Protein AF-A0A7X8WXY6-F1 (afdb_monomer_lite)

Structure (mmCIF, N/CA/C/O backbone):
data_AF-A0A7X8WXY6-F1
#
_entry.id   AF-A0A7X8WXY6-F1
#
loop_
_atom_site.group_PDB
_atom_site.id
_atom_site.type_symbol
_atom_site.label_atom_id
_atom_site.label_alt_id
_atom_site.label_comp_id
_atom_site.label_asym_id
_atom_site.label_entity_id
_atom_site.label_seq_id
_atom_site.pdbx_PDB_ins_code
_atom_site.Cartn_x
_atom_site.Cartn_y
_atom_site.Cartn_z
_atom_site.occupancy
_atom_site.B_iso_or_equiv
_atom_site.auth_seq_id
_atom_site.auth_comp_id
_atom_site.auth_asym_id
_atom_site.auth_atom_id
_atom_site.pdbx_PDB_model_num
ATOM 1 N N . MET A 1 1 ? -81.878 -30.981 71.033 1.00 39.44 1 MET A N 1
ATOM 2 C CA . MET A 1 1 ? -82.079 -30.764 69.580 1.00 39.44 1 MET A CA 1
ATOM 3 C C . MET A 1 1 ? -82.258 -29.268 69.366 1.00 39.44 1 MET A C 1
ATOM 5 O O . MET A 1 1 ? -83.131 -28.709 70.001 1.00 39.44 1 MET A O 1
ATOM 9 N N . SER A 1 2 ? -81.265 -28.594 68.768 1.00 40.38 2 SER A N 1
ATOM 10 C CA . SER A 1 2 ? -81.354 -27.999 67.411 1.00 40.38 2 SER A CA 1
ATOM 11 C C . SER A 1 2 ? -82.336 -26.813 67.371 1.00 40.38 2 SER A C 1
ATOM 13 O O . SER A 1 2 ? -83.498 -27.000 67.676 1.00 40.38 2 SER A O 1
ATOM 15 N N . LYS A 1 3 ? -81.999 -25.581 66.991 1.00 45.06 3 LYS A N 1
ATOM 16 C CA . LYS A 1 3 ? -80.871 -25.051 66.225 1.00 45.06 3 LYS A CA 1
ATOM 17 C C . LYS A 1 3 ? -80.848 -23.530 66.436 1.00 45.06 3 LYS A C 1
ATOM 19 O O . LYS A 1 3 ? -81.888 -22.907 66.619 1.00 45.06 3 LYS A O 1
ATOM 24 N N . ASN A 1 4 ? -79.645 -22.979 66.368 1.00 46.00 4 ASN A N 1
ATOM 25 C CA . ASN A 1 4 ? -79.318 -21.559 66.276 1.00 46.00 4 ASN A CA 1
ATOM 26 C C . ASN A 1 4 ? -80.179 -20.806 65.250 1.00 46.00 4 ASN A C 1
ATOM 28 O O . ASN A 1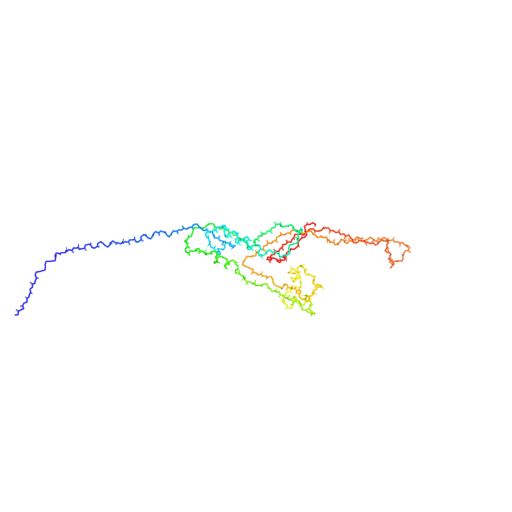 4 ? -80.445 -21.359 64.190 1.00 46.00 4 ASN A O 1
ATOM 32 N N . ASN A 1 5 ? -80.420 -19.513 65.483 1.00 45.62 5 ASN A N 1
ATOM 33 C CA . ASN A 1 5 ? -80.288 -18.516 64.420 1.00 45.62 5 ASN A CA 1
ATOM 34 C C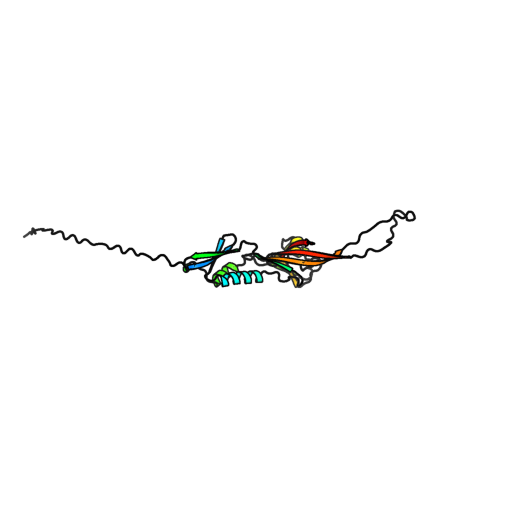 . ASN A 1 5 ? -79.717 -17.218 64.997 1.00 45.62 5 ASN A C 1
ATOM 36 O O . ASN A 1 5 ? -80.335 -16.531 65.805 1.00 45.62 5 ASN A O 1
ATOM 40 N N . LYS A 1 6 ? -78.464 -16.966 64.616 1.00 42.38 6 LYS A N 1
ATOM 41 C CA . LYS A 1 6 ? -77.645 -15.839 65.044 1.00 42.38 6 LYS A CA 1
ATOM 42 C C . LYS A 1 6 ? -78.043 -14.584 64.272 1.00 42.38 6 LYS A C 1
ATOM 44 O O . LYS A 1 6 ? -78.258 -14.630 63.065 1.00 42.38 6 LYS A O 1
ATOM 49 N N . LEU A 1 7 ? -78.075 -13.479 65.006 1.00 43.62 7 LEU A N 1
ATOM 50 C CA . LEU A 1 7 ? -78.159 -12.108 64.528 1.00 43.62 7 LEU A CA 1
ATOM 51 C C . LEU A 1 7 ? -76.918 -11.797 63.670 1.00 43.62 7 LEU A C 1
ATOM 53 O O . LEU A 1 7 ? -75.792 -11.946 64.146 1.00 43.62 7 LEU A O 1
ATOM 57 N N . ILE A 1 8 ? -77.112 -11.390 62.417 1.00 43.03 8 ILE A N 1
ATOM 58 C CA . ILE A 1 8 ? -76.037 -10.942 61.525 1.00 43.03 8 ILE A CA 1
ATOM 59 C C . ILE A 1 8 ? -76.151 -9.419 61.416 1.00 43.03 8 ILE A C 1
ATOM 61 O O . ILE A 1 8 ? -76.984 -8.902 60.679 1.00 43.03 8 ILE A O 1
ATOM 65 N N . ILE A 1 9 ? -75.327 -8.700 62.181 1.00 44.19 9 ILE A N 1
ATOM 66 C CA . ILE A 1 9 ? -75.050 -7.275 61.971 1.00 44.19 9 ILE A CA 1
ATOM 67 C C . ILE A 1 9 ? -73.736 -7.227 61.191 1.00 44.19 9 ILE A C 1
ATOM 69 O O . ILE A 1 9 ? -72.667 -7.443 61.757 1.00 44.19 9 ILE A O 1
ATOM 73 N N . ILE A 1 10 ? -73.809 -7.004 59.878 1.00 41.81 10 ILE A N 1
ATOM 74 C CA . ILE A 1 10 ? -72.622 -6.763 59.049 1.00 41.81 10 ILE A CA 1
ATOM 75 C C . ILE A 1 10 ? -72.308 -5.271 59.158 1.00 41.81 10 ILE A C 1
ATOM 77 O O . ILE A 1 10 ? -72.825 -4.451 58.405 1.00 41.81 10 ILE A O 1
ATOM 81 N N . ALA A 1 11 ? -71.480 -4.916 60.138 1.00 40.78 11 ALA A N 1
ATOM 82 C CA . ALA A 1 11 ? -70.759 -3.653 60.127 1.00 40.78 11 ALA A CA 1
ATOM 83 C C . ALA A 1 11 ? -69.626 -3.788 59.098 1.00 40.78 11 ALA A C 1
ATOM 85 O O . ALA A 1 11 ? -68.608 -4.431 59.352 1.00 40.78 11 ALA A O 1
ATOM 86 N N . GLY A 1 12 ? -69.846 -3.250 57.899 1.00 38.09 12 GLY A N 1
ATOM 87 C CA . GLY A 1 12 ? -68.844 -3.206 56.841 1.00 38.09 12 GLY A CA 1
ATOM 88 C C . GLY A 1 12 ? -67.702 -2.267 57.217 1.00 38.09 12 GLY A C 1
ATOM 89 O O . GLY A 1 12 ? -67.805 -1.058 57.039 1.00 38.09 12 GLY A O 1
ATOM 90 N N . VAL A 1 13 ? -66.604 -2.823 57.722 1.00 43.75 13 VAL A N 1
ATOM 91 C CA . VAL A 1 13 ? -65.309 -2.139 57.772 1.00 43.75 13 VAL A CA 1
ATOM 92 C C . VAL A 1 13 ? -64.701 -2.257 56.378 1.00 43.75 13 VAL A C 1
ATOM 94 O O . VAL A 1 13 ? -64.146 -3.293 56.015 1.00 43.75 13 VAL A O 1
ATOM 97 N N . ILE A 1 14 ? -64.852 -1.211 55.566 1.00 43.44 14 ILE A N 1
ATOM 98 C CA . ILE A 1 14 ? -64.132 -1.082 54.296 1.00 43.44 14 ILE A CA 1
ATOM 99 C C . ILE A 1 14 ? -62.689 -0.724 54.654 1.00 43.44 14 ILE A C 1
ATOM 101 O O . ILE A 1 14 ? -62.351 0.438 54.873 1.00 43.44 14 ILE A O 1
ATOM 105 N N . LEU A 1 15 ? -61.841 -1.744 54.772 1.00 41.50 15 LEU A N 1
ATOM 106 C CA . LEU A 1 15 ? -60.397 -1.573 54.850 1.00 41.50 15 LEU A CA 1
ATOM 107 C C . LEU A 1 15 ? -59.909 -1.181 53.449 1.00 41.50 15 LEU A C 1
ATOM 109 O O . LEU A 1 15 ? -59.697 -2.034 52.591 1.00 41.50 15 LEU A O 1
ATOM 113 N N . LEU A 1 16 ? -59.802 0.124 53.200 1.00 39.62 16 LEU A N 1
ATOM 114 C CA . LEU A 1 16 ? -59.218 0.668 51.979 1.00 39.62 16 LEU A CA 1
ATOM 115 C C . LEU A 1 16 ? -57.707 0.388 52.008 1.00 39.62 16 LEU A C 1
ATOM 117 O O . LEU A 1 16 ? -56.927 1.159 52.564 1.00 39.62 16 LEU A O 1
ATOM 121 N N . THR A 1 17 ? -57.284 -0.745 51.452 1.00 52.12 17 THR A N 1
ATOM 122 C CA . THR A 1 17 ? -55.870 -1.026 51.204 1.00 52.12 17 THR A CA 1
ATOM 123 C C . THR A 1 17 ? -55.400 -0.119 50.074 1.00 52.12 17 THR A C 1
ATOM 125 O O . THR A 1 17 ? -55.558 -0.419 48.892 1.00 52.12 17 THR A O 1
ATOM 128 N N . VAL A 1 18 ? -54.834 1.032 50.433 1.00 49.00 18 VAL A N 1
ATOM 129 C CA . VAL A 1 18 ? -54.075 1.858 49.493 1.00 49.00 18 VAL A CA 1
ATOM 130 C C . VAL A 1 18 ? -52.845 1.047 49.096 1.00 49.00 18 VAL A C 1
ATOM 132 O O . VAL A 1 18 ? -51.853 0.987 49.820 1.00 49.00 18 VAL A O 1
ATOM 135 N N . LEU A 1 19 ? -52.941 0.360 47.960 1.00 49.25 19 LEU A N 1
ATOM 136 C CA . LEU A 1 19 ? -51.807 -0.251 47.291 1.00 49.25 19 LEU A CA 1
ATOM 137 C C . LEU A 1 19 ? -50.932 0.905 46.793 1.00 49.25 19 LEU A C 1
ATOM 139 O O . LEU A 1 19 ? -51.176 1.471 45.729 1.00 49.25 19 LEU A O 1
ATOM 143 N N . VAL A 1 20 ? -49.958 1.322 47.601 1.00 52.44 20 VAL A N 1
ATOM 144 C CA . VAL A 1 20 ? -48.928 2.256 47.149 1.00 52.44 20 VAL A CA 1
ATOM 145 C C . VAL A 1 20 ? -48.121 1.507 46.098 1.00 52.44 20 VAL A C 1
ATOM 147 O O . VAL A 1 20 ? -47.251 0.700 46.418 1.00 52.44 20 VAL A O 1
ATOM 150 N N . ALA A 1 21 ? -48.457 1.726 44.829 1.00 51.06 21 ALA A N 1
ATOM 151 C CA . ALA A 1 21 ? -47.602 1.349 43.722 1.00 51.06 21 ALA A CA 1
ATOM 152 C C . ALA A 1 21 ? -46.309 2.154 43.878 1.00 51.06 21 ALA A C 1
ATOM 154 O O . ALA A 1 21 ? -46.249 3.328 43.512 1.00 51.06 21 ALA A O 1
ATOM 155 N N . PHE A 1 22 ? -45.294 1.543 44.487 1.00 51.38 22 PHE A N 1
ATOM 156 C CA . PHE A 1 22 ? -43.943 2.077 44.488 1.00 51.38 22 PHE A CA 1
ATOM 157 C C . PHE A 1 22 ? -43.460 1.988 43.040 1.00 51.38 22 PHE A C 1
ATOM 159 O O . PHE A 1 22 ? -42.969 0.955 42.589 1.00 51.38 22 PHE A O 1
ATOM 166 N N . GLN A 1 23 ? -43.719 3.043 42.270 1.00 52.62 23 GLN A N 1
ATOM 167 C CA . GLN A 1 23 ? -43.093 3.237 40.974 1.00 52.62 23 GLN A CA 1
ATOM 168 C C . GLN A 1 23 ? -41.597 3.306 41.271 1.00 52.62 23 GLN A C 1
ATOM 170 O O . GLN A 1 23 ? -41.119 4.295 41.826 1.00 52.62 23 GLN A O 1
ATOM 175 N N . VAL A 1 24 ? -40.868 2.225 40.994 1.00 53.81 24 VAL A N 1
ATOM 176 C CA . VAL A 1 24 ? -39.409 2.266 40.966 1.00 53.81 24 VAL A CA 1
ATOM 177 C C . VAL A 1 24 ? -39.070 3.211 39.824 1.00 53.81 24 VAL A C 1
ATOM 179 O O . VAL A 1 24 ? -39.056 2.817 38.660 1.00 53.81 24 VAL A O 1
ATOM 182 N N . ILE A 1 25 ? -38.876 4.487 40.147 1.00 49.00 25 ILE A N 1
ATOM 183 C CA . ILE A 1 25 ? -38.268 5.447 39.237 1.00 49.00 25 ILE A CA 1
ATOM 184 C C . ILE A 1 25 ? -36.817 4.982 39.123 1.00 49.00 25 ILE A C 1
ATOM 186 O O . ILE A 1 25 ? -35.960 5.366 39.915 1.00 49.00 25 ILE A O 1
ATOM 190 N N . SER A 1 26 ? -36.562 4.057 38.196 1.00 61.78 26 SER A N 1
ATOM 191 C CA . SER A 1 26 ? -35.209 3.756 37.752 1.00 61.78 26 SER A CA 1
ATOM 192 C C . SER A 1 26 ? -34.647 5.074 37.242 1.00 61.78 26 SER A C 1
ATOM 194 O O . SER A 1 26 ? -35.168 5.613 36.265 1.00 61.78 26 SER A O 1
ATOM 196 N N . ALA A 1 27 ? -33.626 5.617 37.909 1.00 63.97 27 ALA A N 1
ATOM 197 C CA . ALA A 1 27 ? -32.861 6.717 37.338 1.00 63.97 27 ALA A CA 1
ATOM 198 C C . ALA A 1 27 ? -32.453 6.322 35.905 1.00 63.97 27 ALA A C 1
ATOM 200 O O . ALA A 1 27 ? -32.161 5.138 35.677 1.00 63.97 27 ALA A O 1
ATOM 201 N N . PRO A 1 28 ? -32.477 7.254 34.933 1.00 65.88 28 PRO A N 1
ATOM 202 C CA . PRO A 1 28 ? -31.941 6.953 33.618 1.00 65.88 28 PRO A CA 1
ATOM 203 C C . PRO A 1 28 ? -30.501 6.453 33.801 1.00 65.88 28 PRO A C 1
ATOM 205 O O . PRO A 1 28 ? -29.779 6.994 34.650 1.00 65.88 28 PRO A O 1
ATOM 208 N N . PRO A 1 29 ? -30.103 5.385 33.090 1.00 68.31 29 PRO A N 1
ATOM 209 C CA . PRO A 1 29 ? -28.748 4.866 33.192 1.00 68.31 29 PRO A CA 1
ATOM 210 C C . PRO A 1 29 ? -27.765 6.008 32.930 1.00 68.31 29 PRO A C 1
ATOM 212 O O . PRO A 1 29 ? -27.980 6.826 32.037 1.00 68.31 29 PRO A O 1
ATOM 215 N N . LYS A 1 30 ? -26.732 6.111 33.768 1.00 83.62 30 LYS A N 1
ATOM 216 C CA . LYS A 1 30 ? -25.745 7.184 33.666 1.00 83.62 30 LYS A CA 1
ATOM 217 C C . LYS A 1 30 ? -24.952 6.986 32.377 1.00 83.62 30 LYS A C 1
ATOM 219 O O . LYS A 1 30 ? -24.151 6.060 32.297 1.00 83.62 30 LYS A O 1
ATOM 224 N N . GLU A 1 31 ? -25.187 7.848 31.401 1.00 89.56 31 GLU A N 1
ATOM 225 C CA . GLU A 1 31 ? -24.398 7.888 30.175 1.00 89.56 31 GLU A CA 1
ATOM 226 C C . GLU A 1 31 ? -23.069 8.611 30.418 1.00 89.56 31 GLU A C 1
ATOM 228 O O . GLU A 1 31 ? -22.957 9.478 31.295 1.00 89.56 31 GLU A O 1
ATOM 233 N N . ILE A 1 32 ? -22.053 8.216 29.658 1.00 91.75 32 ILE A N 1
ATOM 234 C CA . ILE A 1 32 ? -20.722 8.813 29.653 1.00 91.75 32 ILE A CA 1
ATOM 235 C C . ILE A 1 32 ? -20.329 9.174 28.223 1.00 91.75 32 ILE A C 1
ATOM 237 O O . ILE A 1 32 ? -20.733 8.507 27.268 1.00 91.75 32 ILE A O 1
ATOM 241 N N . THR A 1 33 ? -19.529 10.228 28.092 1.00 94.38 33 THR A N 1
ATOM 242 C CA . THR A 1 33 ? -18.880 10.578 26.830 1.00 94.38 33 THR A CA 1
ATOM 243 C C . THR A 1 33 ? -17.813 9.537 26.509 1.00 94.38 33 THR A C 1
ATOM 245 O O . THR A 1 33 ? -16.964 9.242 27.349 1.00 94.38 33 THR A O 1
ATOM 248 N N . ALA A 1 34 ? -17.855 8.998 25.297 1.00 96.06 34 ALA A N 1
ATOM 249 C CA . ALA A 1 34 ? -16.895 8.041 24.769 1.00 96.06 34 ALA A CA 1
ATOM 250 C C . ALA A 1 34 ? -16.618 8.335 23.286 1.00 96.06 34 ALA A C 1
ATOM 252 O O . ALA A 1 34 ? -17.304 9.139 22.657 1.00 96.06 34 ALA A O 1
ATOM 253 N N . TYR A 1 35 ? -15.627 7.661 22.712 1.00 97.50 35 TYR A N 1
ATOM 254 C CA . TYR A 1 35 ? -15.157 7.892 21.349 1.00 97.50 35 TYR A CA 1
ATOM 255 C C . TYR A 1 35 ? -15.308 6.622 20.522 1.00 97.50 35 TYR A C 1
ATOM 257 O O . TYR A 1 35 ? -14.721 5.579 20.820 1.00 97.50 35 TYR A O 1
ATOM 265 N N . GLN A 1 36 ? -16.143 6.699 19.490 1.00 97.12 36 GLN A N 1
ATOM 266 C CA . GLN A 1 36 ? -16.440 5.601 18.585 1.00 97.12 36 GLN A CA 1
ATOM 267 C C . GLN A 1 36 ? -15.569 5.690 17.336 1.00 97.12 36 GLN A C 1
ATOM 269 O O . GLN A 1 36 ? -15.611 6.685 16.614 1.00 97.12 36 GLN A O 1
ATOM 274 N N . LEU A 1 37 ? -14.835 4.615 17.044 1.00 97.19 37 LEU A N 1
ATOM 275 C CA . LEU A 1 37 ? -14.194 4.446 15.747 1.00 97.19 37 LEU A CA 1
ATOM 276 C C . LEU A 1 37 ? -15.239 3.970 14.738 1.00 97.19 37 LEU A C 1
ATOM 278 O O . LEU A 1 37 ? -15.846 2.904 14.910 1.00 97.19 37 LEU A O 1
ATOM 282 N N . THR A 1 38 ? -15.410 4.729 13.664 1.00 95.19 38 THR A N 1
ATOM 283 C CA . THR A 1 38 ? -16.222 4.340 12.515 1.00 95.19 38 THR A CA 1
ATOM 284 C C . THR A 1 38 ? -15.344 4.146 11.289 1.00 95.19 38 THR A C 1
ATOM 286 O O . THR A 1 38 ? -14.360 4.856 11.090 1.00 95.19 38 THR A O 1
ATOM 289 N N . VAL A 1 39 ? -15.693 3.147 10.485 1.00 95.44 39 VAL A N 1
ATOM 290 C CA . VAL A 1 39 ? -15.019 2.820 9.230 1.00 95.44 39 VAL A CA 1
ATOM 291 C C . VAL A 1 39 ? -16.095 2.712 8.166 1.00 95.44 39 VAL A C 1
ATOM 293 O O . VAL A 1 39 ? -17.016 1.905 8.309 1.00 95.44 39 VAL A O 1
ATOM 296 N N . ASP A 1 40 ? -16.019 3.564 7.147 1.00 93.56 40 ASP A N 1
ATOM 297 C CA . ASP A 1 40 ? -17.034 3.689 6.094 1.00 93.56 40 ASP A CA 1
ATOM 298 C C . ASP A 1 40 ? -18.455 3.865 6.679 1.00 93.56 40 ASP A C 1
ATOM 300 O O . ASP A 1 40 ? -19.433 3.263 6.232 1.00 93.56 40 ASP A O 1
ATOM 304 N N . GLY A 1 41 ? -18.557 4.653 7.758 1.00 92.25 41 GLY A N 1
ATOM 305 C CA . GLY A 1 41 ? -19.805 4.932 8.478 1.00 92.25 41 GLY A CA 1
ATOM 306 C C . GLY A 1 41 ? -20.300 3.814 9.407 1.00 92.25 41 GLY A C 1
ATOM 307 O O . GLY A 1 41 ? -21.330 3.977 10.060 1.00 92.25 41 GLY A O 1
ATOM 308 N N . LYS A 1 42 ? -19.593 2.681 9.509 1.00 94.31 42 LYS A N 1
ATOM 309 C CA . LYS A 1 42 ? -19.932 1.587 10.430 1.00 94.31 42 LYS A CA 1
ATOM 310 C C . LYS A 1 42 ? -19.095 1.669 11.707 1.00 94.31 42 LYS A C 1
ATOM 312 O O . LYS A 1 42 ? -17.871 1.610 11.645 1.00 94.31 42 LYS A O 1
ATOM 317 N N . GLY A 1 43 ? -19.751 1.716 12.867 1.00 93.75 43 GLY A N 1
ATOM 318 C CA . GLY A 1 43 ? -19.082 1.630 14.169 1.00 93.75 43 GLY A CA 1
ATOM 319 C C . GLY A 1 43 ? -18.382 0.282 14.376 1.00 93.75 43 GLY A C 1
ATOM 320 O O . GLY A 1 43 ? -19.004 -0.773 14.226 1.00 93.75 43 GLY A O 1
ATOM 321 N N . ILE A 1 44 ? -17.093 0.317 14.721 1.00 94.44 44 ILE A N 1
ATOM 322 C CA . ILE A 1 44 ? -16.265 -0.876 14.966 1.00 94.44 44 ILE A CA 1
ATOM 323 C C . ILE A 1 44 ? -16.140 -1.149 16.470 1.00 94.44 44 ILE A C 1
ATOM 325 O O . ILE A 1 44 ? -16.415 -2.258 16.948 1.00 94.44 44 ILE A O 1
ATOM 329 N N . PHE A 1 45 ? -15.744 -0.128 17.225 1.00 95.50 45 PHE A N 1
ATOM 330 C CA . PHE A 1 45 ? -15.627 -0.162 18.679 1.00 95.50 45 PHE A CA 1
ATOM 331 C C . PHE A 1 45 ? -15.775 1.242 19.264 1.00 95.50 45 PHE A C 1
ATOM 333 O O . PHE A 1 45 ? -15.656 2.236 18.547 1.00 95.50 45 PHE A O 1
ATOM 340 N N . THR A 1 46 ? -15.993 1.304 20.574 1.00 97.06 46 THR A N 1
ATOM 341 C CA . THR A 1 46 ? -16.094 2.558 21.324 1.00 97.06 46 THR A CA 1
ATOM 342 C C . THR A 1 46 ? -15.254 2.463 22.591 1.00 97.06 46 THR A C 1
ATOM 344 O O . THR A 1 46 ? -15.335 1.455 23.289 1.00 97.06 46 THR A O 1
ATOM 347 N N . VAL A 1 47 ? -14.438 3.477 22.877 1.00 97.25 47 VAL A N 1
ATOM 348 C CA . VAL A 1 47 ? -13.526 3.524 24.038 1.00 97.25 47 VAL A CA 1
ATOM 349 C C . VAL A 1 47 ? -13.629 4.865 24.758 1.00 97.25 47 VAL A C 1
ATOM 351 O O . VAL A 1 47 ? -14.108 5.843 24.195 1.00 97.25 47 VAL A O 1
ATOM 354 N N . GLU A 1 48 ? -13.176 4.914 26.006 1.00 95.06 48 GLU A N 1
ATOM 355 C CA . GLU A 1 48 ? -13.229 6.125 26.835 1.00 95.06 48 GLU A CA 1
ATOM 356 C C . GLU A 1 48 ? -12.168 7.167 26.450 1.00 95.06 48 GLU A C 1
ATOM 358 O O . GLU A 1 48 ? -12.444 8.363 26.459 1.00 95.06 48 GLU A O 1
ATOM 363 N N . ASP A 1 49 ? -10.957 6.725 26.102 1.00 95.75 49 ASP A N 1
ATOM 364 C CA . ASP A 1 49 ? -9.810 7.608 25.868 1.00 95.75 49 ASP A CA 1
ATOM 365 C C . ASP A 1 49 ? -9.570 7.835 24.368 1.00 95.75 49 ASP A C 1
ATOM 367 O O . ASP A 1 49 ? -9.122 6.937 23.647 1.00 95.75 49 ASP A O 1
ATOM 371 N N . GLN A 1 50 ? -9.851 9.056 23.903 1.00 95.81 50 GLN A N 1
ATOM 372 C CA . GLN A 1 50 ? -9.589 9.479 22.526 1.00 95.81 50 GLN A CA 1
ATOM 373 C C . GLN A 1 50 ? -8.101 9.421 22.168 1.00 95.81 50 GLN A C 1
ATOM 375 O O . GLN A 1 50 ? -7.755 9.033 21.056 1.00 95.81 50 GLN A O 1
ATOM 380 N N . THR A 1 51 ? -7.219 9.790 23.097 1.00 96.38 51 THR A N 1
ATOM 381 C CA . THR A 1 51 ? -5.777 9.893 22.838 1.00 96.38 51 THR A CA 1
ATOM 382 C C . THR A 1 51 ? -5.185 8.511 22.590 1.00 96.38 51 THR A C 1
ATOM 384 O O . THR A 1 51 ? -4.422 8.321 21.645 1.00 96.38 51 THR A O 1
ATOM 387 N N . GLU A 1 52 ? -5.567 7.521 23.400 1.00 96.12 52 GLU A N 1
ATOM 388 C CA . GLU A 1 52 ? -5.126 6.135 23.209 1.00 96.12 52 GLU A CA 1
ATOM 389 C C . GLU A 1 52 ? -5.702 5.514 21.925 1.00 96.12 52 GLU A C 1
ATOM 391 O O . GLU A 1 52 ? -5.011 4.742 21.258 1.00 96.12 52 GLU A O 1
ATOM 396 N N . LEU A 1 53 ? -6.929 5.880 21.528 1.00 95.81 53 LEU A N 1
ATOM 397 C CA . LEU A 1 53 ? -7.494 5.486 20.232 1.00 95.81 53 LEU A CA 1
ATOM 398 C C . LEU A 1 53 ? -6.684 6.083 19.075 1.00 95.81 53 LEU A C 1
ATOM 400 O O . LEU A 1 53 ? -6.268 5.353 18.178 1.00 95.81 53 LEU A O 1
ATOM 404 N N . GLU A 1 54 ? -6.447 7.394 19.080 1.00 95.75 54 GLU A N 1
ATOM 405 C CA . GLU A 1 54 ? -5.705 8.073 18.012 1.00 95.75 54 GLU A CA 1
ATOM 406 C C . GLU A 1 54 ? -4.275 7.539 17.899 1.00 95.75 54 GLU A C 1
ATOM 408 O O . GLU A 1 54 ? -3.802 7.249 16.799 1.00 95.75 54 GLU A O 1
ATOM 413 N N . LYS A 1 55 ? -3.616 7.312 19.038 1.00 96.06 55 LYS A N 1
ATOM 414 C CA . LYS A 1 55 ? -2.304 6.665 19.098 1.00 96.06 55 LYS A CA 1
ATOM 415 C C . LYS A 1 55 ? -2.328 5.265 18.486 1.00 96.06 55 LYS A C 1
ATOM 417 O O . LYS A 1 55 ? -1.447 4.944 17.695 1.00 96.06 55 LYS A O 1
ATOM 422 N N . MET A 1 56 ? -3.346 4.459 18.784 1.00 94.62 56 MET A N 1
ATOM 423 C CA . MET A 1 56 ? -3.515 3.133 18.182 1.00 94.62 56 MET A CA 1
ATOM 424 C C . MET A 1 56 ? -3.642 3.208 16.653 1.00 94.62 56 MET A C 1
ATOM 426 O O . MET A 1 56 ? -3.073 2.375 15.954 1.00 94.62 56 MET A O 1
ATOM 430 N N . LEU A 1 57 ? -4.346 4.210 16.114 1.00 95.25 57 LEU A N 1
ATOM 431 C CA . LEU A 1 57 ? -4.449 4.408 14.663 1.00 95.25 57 LEU A CA 1
ATOM 432 C C . LEU A 1 57 ? -3.112 4.808 14.028 1.00 95.25 57 LEU A C 1
ATOM 434 O O . LEU A 1 57 ? -2.825 4.389 12.907 1.00 95.25 57 LEU A O 1
ATOM 438 N N . VAL A 1 58 ? -2.295 5.601 14.727 1.00 95.12 58 VAL A N 1
ATOM 439 C CA . VAL A 1 58 ? -0.938 5.951 14.281 1.00 95.12 58 VAL A CA 1
ATOM 440 C C . VAL A 1 58 ? -0.037 4.716 14.281 1.00 95.12 58 VAL A C 1
ATOM 442 O O . VAL A 1 58 ? 0.541 4.404 13.244 1.00 95.12 58 VAL A O 1
ATOM 445 N N . GLU A 1 59 ? 0.012 3.966 15.386 1.00 93.62 59 GLU A N 1
ATOM 446 C CA . GLU A 1 59 ? 0.783 2.715 15.495 1.00 93.62 59 GLU A CA 1
ATOM 447 C C . GLU A 1 59 ? 0.365 1.702 14.416 1.00 93.62 59 GLU A C 1
ATOM 449 O O . GLU A 1 59 ? 1.203 1.053 13.791 1.00 93.62 59 GLU A O 1
ATOM 454 N N . TYR A 1 60 ? -0.939 1.601 14.140 1.00 92.94 60 TYR A N 1
ATOM 455 C CA . TYR A 1 60 ? -1.455 0.763 13.063 1.00 92.94 60 TYR A CA 1
ATOM 456 C C . TYR A 1 60 ? -0.948 1.228 11.689 1.00 92.94 60 TYR A C 1
ATOM 458 O O . TYR A 1 60 ? -0.510 0.405 10.889 1.00 92.94 60 TYR A O 1
ATOM 466 N N . LYS A 1 61 ? -0.973 2.537 11.389 1.00 92.94 61 LYS A N 1
ATOM 467 C CA . LYS A 1 61 ? -0.430 3.067 10.124 1.00 92.94 61 LYS A CA 1
ATOM 468 C C . LYS A 1 61 ? 1.054 2.731 9.964 1.00 92.94 61 LYS A C 1
ATOM 470 O O . LYS A 1 61 ? 1.453 2.341 8.870 1.00 92.94 61 LYS A O 1
ATOM 475 N N . GLU A 1 62 ? 1.840 2.847 11.033 1.00 89.94 62 GLU A N 1
ATOM 476 C CA . GLU A 1 62 ? 3.276 2.539 11.041 1.00 89.94 62 GLU A CA 1
ATOM 477 C C . GLU A 1 62 ? 3.567 1.064 10.728 1.00 89.94 62 GLU A C 1
ATOM 479 O O . GLU A 1 62 ? 4.453 0.775 9.924 1.00 89.94 62 GLU A O 1
ATOM 484 N N . GLU A 1 63 ? 2.795 0.127 11.290 1.00 87.19 63 GLU A N 1
ATOM 485 C CA . GLU A 1 63 ? 2.976 -1.315 11.046 1.00 87.19 63 GLU A CA 1
ATOM 486 C C . GLU A 1 63 ? 2.826 -1.694 9.562 1.00 87.19 63 GLU A C 1
ATOM 488 O O . GLU A 1 63 ? 3.496 -2.607 9.071 1.00 87.19 63 GLU A O 1
ATOM 493 N N . TYR A 1 64 ? 1.970 -0.972 8.838 1.00 87.12 64 TYR A N 1
ATOM 494 C CA . TYR A 1 64 ? 1.651 -1.234 7.435 1.00 87.12 64 TYR A CA 1
ATOM 495 C C . TYR A 1 64 ? 2.343 -0.286 6.449 1.00 87.12 64 TYR A C 1
ATOM 497 O O . TYR A 1 64 ? 2.027 -0.295 5.252 1.00 87.12 64 TYR A O 1
ATOM 505 N N . MET A 1 65 ? 3.315 0.502 6.915 1.00 85.00 65 MET A N 1
ATOM 506 C CA . MET A 1 65 ? 4.194 1.246 6.019 1.00 85.00 65 MET A CA 1
ATOM 507 C C . MET A 1 65 ? 5.036 0.285 5.160 1.00 85.00 65 MET A C 1
ATOM 509 O O . MET A 1 65 ? 5.429 -0.793 5.620 1.00 85.00 65 MET A O 1
ATOM 513 N N . PRO A 1 66 ? 5.352 0.649 3.902 1.00 81.50 66 PRO A N 1
ATOM 514 C CA . PRO A 1 66 ? 6.326 -0.091 3.110 1.00 81.50 66 PRO A CA 1
ATOM 515 C C . PRO A 1 66 ? 7.645 -0.234 3.875 1.00 81.50 66 PRO A C 1
ATOM 517 O O . PRO A 1 66 ? 8.195 0.750 4.360 1.00 81.50 66 PRO A O 1
ATOM 520 N N . ARG A 1 67 ? 8.165 -1.465 3.963 1.00 73.62 67 ARG A N 1
ATOM 521 C CA . ARG A 1 67 ? 9.427 -1.751 4.673 1.00 73.62 67 ARG A CA 1
ATOM 522 C C . ARG A 1 67 ? 10.636 -1.073 4.035 1.00 73.62 67 ARG A C 1
ATOM 524 O O . ARG A 1 67 ? 11.611 -0.790 4.718 1.00 73.62 67 ARG A O 1
ATOM 531 N N . GLU A 1 68 ? 10.565 -0.851 2.729 1.00 73.00 68 GLU A N 1
ATOM 532 C CA . GLU A 1 68 ? 11.620 -0.243 1.929 1.00 73.00 68 GLU A CA 1
ATOM 533 C C . GLU A 1 68 ? 11.046 0.993 1.239 1.00 73.00 68 GLU A C 1
ATOM 535 O O . GLU A 1 68 ? 10.528 0.931 0.123 1.00 73.00 68 GLU A O 1
ATOM 540 N N . ILE A 1 69 ? 11.105 2.123 1.940 1.00 78.75 69 ILE A N 1
ATOM 541 C CA . ILE A 1 69 ? 10.972 3.441 1.324 1.00 78.75 69 ILE A CA 1
ATOM 542 C C . ILE A 1 69 ? 12.402 3.930 1.054 1.00 78.75 69 ILE A C 1
ATOM 544 O O . ILE A 1 69 ? 13.207 3.940 1.987 1.00 78.75 69 ILE A O 1
ATOM 548 N N . PRO A 1 70 ? 12.750 4.292 -0.193 1.00 81.69 70 PRO A N 1
ATOM 549 C CA . PRO A 1 70 ? 14.059 4.858 -0.511 1.00 81.69 70 PRO A CA 1
ATOM 550 C C . PRO A 1 70 ? 14.375 6.057 0.393 1.00 81.69 70 PRO A C 1
ATOM 552 O O . PRO A 1 70 ? 13.497 6.878 0.639 1.00 81.69 70 PRO A O 1
ATOM 555 N N . GLU A 1 71 ? 15.609 6.176 0.890 1.00 81.88 71 GLU A N 1
ATOM 556 C CA . GLU A 1 71 ? 15.989 7.265 1.813 1.00 81.88 71 GLU A CA 1
ATOM 557 C C . GLU A 1 71 ? 15.810 8.662 1.198 1.00 81.88 71 GLU A C 1
ATOM 559 O O . GLU A 1 71 ? 15.561 9.637 1.904 1.00 81.88 71 GLU A O 1
ATOM 564 N N . ASP A 1 72 ? 15.930 8.758 -0.123 1.00 82.00 72 ASP A N 1
ATOM 565 C CA . ASP A 1 72 ? 15.736 9.973 -0.908 1.00 82.00 72 ASP A CA 1
ATOM 566 C C . ASP A 1 72 ? 14.270 10.222 -1.297 1.00 82.00 72 ASP A C 1
ATOM 568 O O . ASP A 1 72 ? 13.962 11.238 -1.928 1.00 82.00 72 ASP A O 1
ATOM 572 N N . ALA A 1 73 ? 13.355 9.322 -0.925 1.00 88.19 73 ALA A N 1
ATOM 573 C CA . ALA A 1 73 ? 11.943 9.486 -1.210 1.00 88.19 73 ALA A CA 1
ATOM 574 C C . ALA A 1 73 ? 11.300 10.550 -0.311 1.00 88.19 73 ALA A C 1
ATOM 576 O O . ALA A 1 73 ? 11.513 10.614 0.900 1.00 88.19 73 ALA A O 1
ATOM 577 N N . GLN A 1 74 ? 10.440 11.366 -0.911 1.00 91.50 74 GLN A N 1
ATOM 578 C CA . GLN A 1 74 ? 9.659 12.376 -0.210 1.00 91.50 74 GLN A CA 1
ATOM 579 C C . GLN A 1 74 ? 8.282 11.809 0.115 1.00 91.50 74 GLN A C 1
ATOM 581 O O . GLN A 1 74 ? 7.484 11.540 -0.781 1.00 91.50 74 GLN A O 1
ATOM 586 N N . LEU A 1 75 ? 7.996 11.620 1.401 1.00 92.44 75 LEU A N 1
ATOM 587 C CA . LEU A 1 75 ? 6.693 11.147 1.856 1.00 92.44 75 LEU A CA 1
ATOM 588 C C . LEU A 1 75 ? 5.626 12.225 1.614 1.00 92.44 75 LEU A C 1
ATOM 590 O O . LEU A 1 75 ? 5.718 13.325 2.155 1.00 92.44 75 LEU A O 1
ATOM 594 N N . VAL A 1 76 ? 4.610 11.901 0.816 1.00 93.81 76 VAL A N 1
ATOM 595 C CA . VAL A 1 76 ? 3.514 12.815 0.462 1.00 93.81 76 VAL A CA 1
ATOM 596 C C . VAL A 1 76 ? 2.304 12.585 1.361 1.00 93.81 76 VAL A C 1
ATOM 598 O O . VAL A 1 76 ? 1.714 13.540 1.864 1.00 93.81 76 VAL A O 1
ATOM 601 N N . LYS A 1 77 ? 1.915 11.321 1.567 1.00 93.69 77 LYS A N 1
ATOM 602 C CA . LYS A 1 77 ? 0.705 10.968 2.318 1.00 93.69 77 LYS A CA 1
ATOM 603 C C . LYS A 1 77 ? 0.843 9.615 3.012 1.00 93.69 77 LYS A C 1
ATOM 605 O O . LYS A 1 77 ? 1.333 8.665 2.414 1.00 93.69 77 LYS A O 1
ATOM 610 N N . VAL A 1 78 ? 0.339 9.519 4.243 1.00 94.75 78 VAL A N 1
ATOM 611 C CA . VAL A 1 78 ? 0.096 8.253 4.955 1.00 94.75 78 VAL A CA 1
ATOM 612 C C . VAL A 1 78 ? -1.309 8.300 5.525 1.00 94.75 78 VAL A C 1
ATOM 614 O O . VAL A 1 78 ? -1.611 9.122 6.394 1.00 94.75 78 VAL A O 1
ATOM 617 N N . ASP A 1 79 ? -2.190 7.443 5.028 1.00 95.38 79 ASP A N 1
ATOM 618 C CA . ASP A 1 79 ? -3.584 7.461 5.447 1.00 95.38 79 ASP A CA 1
ATOM 619 C C . ASP A 1 79 ? -4.262 6.099 5.364 1.00 95.38 79 ASP A C 1
ATOM 621 O O . ASP A 1 79 ? -3.666 5.128 4.908 1.00 95.38 79 ASP A O 1
ATOM 625 N N . PHE A 1 80 ? -5.510 6.029 5.809 1.00 95.31 80 PHE A N 1
ATOM 626 C CA . PHE A 1 80 ? -6.364 4.884 5.531 1.00 95.31 80 PHE A CA 1
ATOM 627 C C . PHE A 1 80 ? -7.009 5.019 4.153 1.00 95.31 80 PHE A C 1
ATOM 629 O O . PHE A 1 80 ? -7.321 6.120 3.695 1.00 95.31 80 PHE A O 1
ATOM 636 N N . LEU A 1 81 ? -7.188 3.888 3.473 1.00 93.38 81 LEU A N 1
ATOM 637 C CA . LEU A 1 81 ? -7.957 3.840 2.233 1.00 93.38 81 LEU A CA 1
ATOM 638 C C . LEU A 1 81 ? -9.458 3.984 2.520 1.00 93.38 81 LEU A C 1
ATOM 640 O O . LEU A 1 81 ? -10.169 4.635 1.757 1.00 93.38 81 LEU A O 1
ATOM 644 N N . GLN A 1 82 ? -9.920 3.366 3.609 1.00 94.44 82 GLN A N 1
ATOM 645 C CA . GLN A 1 82 ? -11.275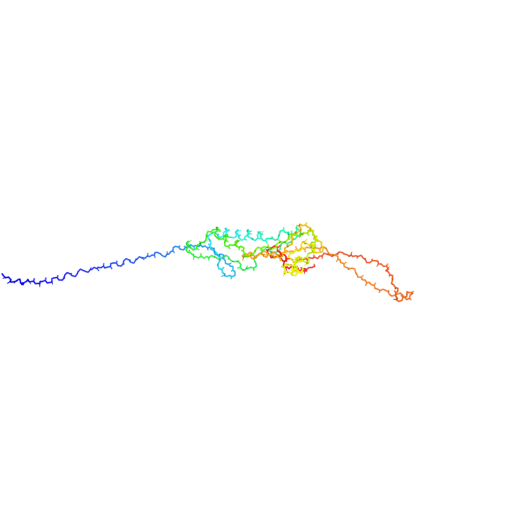 3.502 4.136 1.00 94.44 82 GLN A CA 1
ATOM 646 C C . GLN A 1 82 ? -11.476 4.865 4.806 1.00 94.44 82 GLN A C 1
ATOM 648 O O . GLN A 1 82 ? -10.530 5.480 5.303 1.00 94.44 82 GLN A O 1
ATOM 653 N N . GLN A 1 83 ? -12.730 5.307 4.893 1.00 94.94 83 GLN A N 1
ATOM 654 C CA . GLN A 1 83 ? -13.091 6.501 5.652 1.00 94.94 83 GLN A CA 1
ATOM 655 C C . GLN A 1 83 ? -13.099 6.171 7.146 1.00 94.94 83 GLN A C 1
ATOM 657 O O . GLN A 1 83 ? -14.067 5.611 7.660 1.00 94.94 83 GLN A O 1
ATOM 662 N N . VAL A 1 84 ? -12.002 6.495 7.829 1.00 96.56 84 VAL A N 1
ATOM 663 C CA . VAL A 1 84 ? -11.831 6.268 9.268 1.00 96.56 84 VAL A CA 1
ATOM 664 C C . VAL A 1 84 ? -12.095 7.561 10.027 1.00 96.56 84 VAL A C 1
ATOM 666 O O . VAL A 1 84 ? -11.390 8.550 9.838 1.00 96.56 84 VAL A O 1
ATOM 669 N N . GLU A 1 85 ? -13.095 7.546 10.904 1.00 95.56 85 GLU A N 1
ATOM 670 C CA . GLU A 1 85 ? -13.482 8.704 11.712 1.00 95.56 85 GLU A CA 1
ATOM 671 C C . GLU A 1 85 ? -13.647 8.328 13.179 1.00 95.56 85 GLU A C 1
ATOM 673 O O . GLU A 1 85 ? -14.137 7.245 13.511 1.00 95.56 85 GLU A O 1
ATOM 678 N N . VAL A 1 86 ? -13.290 9.265 14.052 1.00 96.88 86 VAL A N 1
ATOM 679 C CA . VAL A 1 86 ? -13.502 9.171 15.496 1.00 96.88 86 VAL A CA 1
ATOM 680 C C . VAL A 1 86 ? -14.635 10.118 15.859 1.00 96.88 86 VAL A C 1
ATOM 682 O O . VAL A 1 86 ? -14.527 11.324 15.645 1.00 96.88 86 VAL A O 1
ATOM 685 N N . GLN A 1 87 ? -15.734 9.571 16.370 1.00 96.31 87 GLN A N 1
ATOM 686 C CA . GLN A 1 87 ? -16.931 10.335 16.716 1.00 96.31 87 GLN A CA 1
ATOM 687 C C . GLN A 1 87 ? -17.158 10.306 18.227 1.00 96.31 87 GLN A C 1
ATOM 689 O O . GLN A 1 87 ? -17.132 9.241 18.843 1.00 96.31 87 GLN A O 1
ATOM 694 N N . GLU A 1 88 ? -17.395 11.471 18.825 1.00 96.81 88 GLU A N 1
ATOM 695 C CA . GLU A 1 88 ? -17.808 11.580 20.225 1.00 96.81 88 GLU A CA 1
ATOM 696 C C . GLU A 1 88 ? -19.269 11.126 20.370 1.00 96.81 88 GLU A C 1
ATOM 698 O O . GLU A 1 88 ? -20.156 11.604 19.658 1.00 96.81 88 GLU A O 1
ATOM 703 N N . VAL A 1 89 ? -19.527 10.189 21.283 1.00 95.69 89 VAL A N 1
ATOM 704 C CA . VAL A 1 89 ? -20.844 9.588 21.522 1.00 95.69 89 VAL A CA 1
ATOM 705 C C . VAL A 1 89 ? -21.159 9.526 23.017 1.00 95.69 89 VAL A C 1
ATOM 707 O O . VAL A 1 89 ? -20.266 9.363 23.845 1.00 95.69 89 VAL A O 1
ATOM 710 N N . SER A 1 90 ? -22.443 9.630 23.367 1.00 94.62 90 SER A N 1
ATOM 711 C CA . SER A 1 90 ? -22.946 9.406 24.730 1.00 94.62 90 SER A CA 1
ATOM 712 C C . SER A 1 90 ? -23.506 7.991 24.812 1.00 94.62 90 SER A C 1
ATOM 714 O O . SER A 1 90 ? -24.491 7.688 24.137 1.00 94.62 90 SER A O 1
ATOM 716 N N . ILE A 1 91 ? -22.859 7.110 25.577 1.00 93.56 91 ILE A N 1
ATOM 717 C CA . ILE A 1 91 ? -23.263 5.701 25.716 1.00 93.56 91 ILE A CA 1
ATOM 718 C C . ILE A 1 91 ? -23.226 5.249 27.172 1.00 93.56 91 ILE A C 1
ATOM 720 O O . ILE A 1 91 ? -22.690 5.928 28.051 1.00 93.56 91 ILE A O 1
ATOM 724 N N . LYS A 1 92 ? -23.790 4.073 27.445 1.00 93.44 92 LYS A N 1
ATOM 725 C CA . LYS A 1 92 ? -23.676 3.456 28.767 1.00 93.44 92 LYS A CA 1
ATOM 726 C C . LYS A 1 92 ? -22.299 2.803 28.934 1.00 93.44 92 LYS A C 1
ATOM 728 O O . LYS A 1 92 ? -21.793 2.232 27.967 1.00 93.44 92 LYS A O 1
ATOM 733 N N . PRO A 1 93 ? -21.710 2.800 30.144 1.00 90.38 93 PRO A N 1
ATOM 734 C CA . PRO A 1 93 ? -20.410 2.172 30.383 1.00 90.38 93 PRO A CA 1
ATOM 735 C C . PRO A 1 93 ? -20.337 0.700 29.952 1.00 90.38 93 PRO A C 1
ATOM 737 O O . PRO A 1 93 ? -19.305 0.264 29.456 1.00 90.38 93 PRO A O 1
ATOM 740 N N . GLU A 1 94 ? -21.428 -0.062 30.092 1.00 90.00 94 GLU A N 1
ATOM 741 C CA . GLU A 1 94 ? -21.501 -1.466 29.663 1.00 90.00 94 GLU A CA 1
ATOM 742 C C . GLU A 1 94 ? -21.437 -1.686 28.139 1.00 90.00 94 GLU A C 1
ATOM 744 O O . GLU A 1 94 ? -21.216 -2.813 27.699 1.00 90.00 94 GLU A O 1
ATOM 749 N N . GLU A 1 95 ? -21.628 -0.639 27.334 1.00 90.25 95 GLU A N 1
ATOM 750 C CA . GLU A 1 95 ? -21.546 -0.696 25.868 1.00 90.25 95 GLU A CA 1
ATOM 751 C C . GLU A 1 95 ? -20.122 -0.402 25.356 1.00 90.25 95 GLU A C 1
ATOM 753 O O . GLU A 1 95 ? -19.825 -0.642 24.183 1.00 90.25 95 GLU A O 1
ATOM 758 N N . MET A 1 96 ? -19.225 0.082 26.228 1.00 93.00 96 MET A N 1
ATOM 759 C CA . MET A 1 96 ? -17.834 0.368 25.877 1.00 93.00 96 MET A CA 1
ATOM 760 C C . MET A 1 96 ? -17.007 -0.902 25.690 1.00 93.00 96 MET A C 1
ATOM 762 O O . MET A 1 96 ? -17.196 -1.923 26.350 1.00 93.00 96 MET A O 1
ATOM 766 N N . ASN A 1 97 ? -16.010 -0.804 24.817 1.00 96.00 97 ASN A N 1
ATOM 767 C CA . ASN A 1 97 ? -14.949 -1.786 24.694 1.00 96.00 97 ASN A CA 1
ATOM 768 C C . ASN A 1 97 ? -13.762 -1.399 25.575 1.00 96.00 97 ASN A C 1
ATOM 770 O O . ASN A 1 97 ? -13.463 -0.220 25.767 1.00 96.00 97 ASN A O 1
ATOM 774 N N . THR A 1 98 ? -13.042 -2.403 26.074 1.00 95.06 98 THR A N 1
ATOM 775 C CA . THR A 1 98 ? -11.711 -2.152 26.628 1.00 95.06 98 THR A CA 1
ATOM 776 C C . THR A 1 98 ? -10.737 -1.824 25.493 1.00 95.06 98 THR A C 1
ATOM 778 O O . THR A 1 98 ? -10.956 -2.216 24.344 1.00 95.06 98 THR A O 1
ATOM 781 N N . LEU A 1 99 ? -9.619 -1.153 25.799 1.00 92.75 99 LEU A N 1
ATOM 782 C CA . LEU A 1 99 ? -8.559 -0.925 24.804 1.00 92.75 99 LEU A CA 1
ATOM 783 C C . LEU A 1 99 ? -8.017 -2.238 24.218 1.00 92.75 99 LEU A C 1
ATOM 785 O O . LEU A 1 99 ? -7.614 -2.264 23.059 1.00 92.75 99 LEU A O 1
ATOM 789 N N . THR A 1 100 ? -8.034 -3.329 24.989 1.00 93.50 100 THR A N 1
ATOM 790 C CA . THR A 1 100 ? -7.605 -4.650 24.506 1.00 93.50 100 THR A CA 1
ATOM 791 C C . THR A 1 100 ? -8.594 -5.198 23.481 1.00 93.50 100 THR A C 1
ATOM 793 O O . THR A 1 100 ? -8.185 -5.548 22.380 1.00 93.50 100 THR A O 1
ATOM 796 N N . ASP A 1 101 ? -9.898 -5.165 23.778 1.00 93.69 101 ASP A N 1
ATOM 797 C CA . ASP A 1 101 ? -10.928 -5.608 22.826 1.00 93.69 101 ASP A CA 1
ATOM 798 C C . ASP A 1 101 ? -10.928 -4.750 21.552 1.00 93.69 101 ASP A C 1
ATOM 800 O O . ASP A 1 101 ? -11.167 -5.247 20.451 1.00 93.69 101 ASP A O 1
ATOM 804 N N . ALA A 1 102 ? -10.676 -3.444 21.696 1.00 93.56 102 ALA A N 1
ATOM 805 C CA . ALA A 1 102 ? -10.548 -2.522 20.575 1.00 93.56 102 ALA A CA 1
ATOM 806 C C . ALA A 1 102 ? -9.358 -2.893 19.678 1.00 93.56 102 ALA A C 1
ATOM 808 O O . ALA A 1 102 ? -9.523 -2.974 18.459 1.00 93.56 102 ALA A O 1
ATOM 809 N N . LYS A 1 103 ? -8.195 -3.198 20.275 1.00 91.69 103 LYS A N 1
ATOM 810 C CA . LYS A 1 103 ? -7.035 -3.719 19.542 1.00 91.69 103 LYS A CA 1
ATOM 811 C C . LYS A 1 103 ? -7.384 -5.025 18.838 1.00 91.69 103 LYS A C 1
ATOM 813 O O . LYS A 1 103 ? -7.210 -5.107 17.630 1.00 91.69 103 LYS A O 1
ATOM 818 N N . ASP A 1 104 ? -7.959 -6.006 19.519 1.00 90.62 104 ASP A N 1
ATOM 819 C CA . ASP A 1 104 ? -8.292 -7.285 18.882 1.00 90.62 104 ASP A CA 1
ATOM 820 C C . ASP A 1 104 ? -9.221 -7.101 17.674 1.00 90.62 104 ASP A C 1
ATOM 822 O O . ASP A 1 104 ? -8.981 -7.664 16.604 1.00 90.62 104 ASP A O 1
ATOM 826 N N . LYS A 1 105 ? -10.234 -6.234 17.790 1.00 90.88 105 LYS A N 1
ATOM 827 C CA . LYS A 1 105 ? -11.121 -5.882 16.671 1.00 90.88 105 LYS A CA 1
ATOM 828 C C . LYS A 1 105 ? -10.383 -5.203 15.514 1.00 90.88 105 LYS A C 1
ATOM 830 O O . LYS A 1 105 ? -10.679 -5.504 14.359 1.00 90.88 105 LYS A O 1
ATOM 835 N N . LEU A 1 106 ? -9.452 -4.294 15.806 1.00 89.19 106 LEU A N 1
ATOM 836 C CA . LEU A 1 106 ? -8.702 -3.546 14.796 1.00 89.19 106 LEU A CA 1
ATOM 837 C C . LEU A 1 106 ? -7.639 -4.414 14.109 1.00 89.19 106 LEU A C 1
ATOM 839 O O . LEU A 1 106 ? -7.541 -4.428 12.889 1.00 89.19 106 LEU A O 1
ATOM 843 N N . TYR A 1 107 ? -6.871 -5.191 14.865 1.00 86.50 107 TYR A N 1
ATOM 844 C CA . TYR A 1 107 ? -5.773 -6.016 14.352 1.00 86.50 107 TYR A CA 1
ATOM 845 C C . TYR A 1 107 ? -6.233 -7.391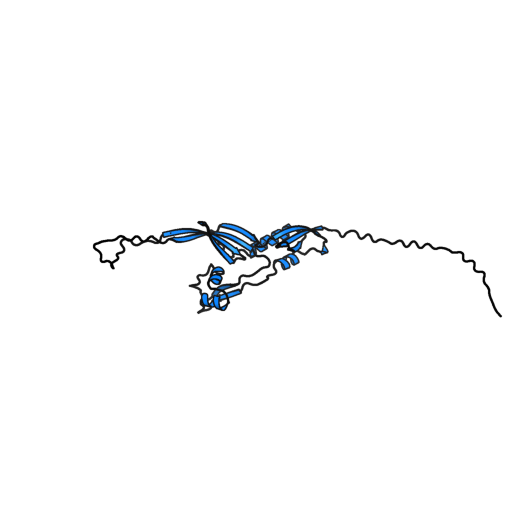 13.847 1.00 86.50 107 TYR A C 1
ATOM 847 O O . TYR A 1 107 ? -5.411 -8.212 13.436 1.00 86.50 107 TYR A O 1
ATOM 855 N N . THR A 1 108 ? -7.544 -7.655 13.819 1.00 82.69 108 THR A N 1
ATOM 856 C CA . THR A 1 108 ? -8.090 -8.856 13.180 1.00 82.69 108 THR A CA 1
ATOM 857 C C . THR A 1 108 ? -7.749 -8.844 11.686 1.00 82.69 108 THR A C 1
ATOM 859 O O . THR A 1 108 ? -8.351 -8.121 10.889 1.00 82.69 108 THR A O 1
ATOM 862 N N . LYS A 1 109 ? -6.784 -9.676 11.287 1.00 74.19 109 LYS A N 1
ATOM 863 C CA . LYS A 1 109 ? -6.423 -9.882 9.881 1.00 74.19 109 LYS A CA 1
ATOM 864 C C . LYS A 1 109 ? -7.519 -10.666 9.165 1.00 74.19 109 LYS A C 1
ATOM 866 O O . LYS A 1 109 ? -7.994 -11.677 9.681 1.00 74.19 109 LYS A O 1
ATOM 871 N N . LYS A 1 110 ? -7.893 -10.230 7.958 1.00 74.19 110 LYS A N 1
ATOM 872 C CA . LYS A 1 110 ? -8.828 -10.981 7.108 1.00 74.19 110 LYS A CA 1
ATOM 873 C C . LYS A 1 110 ? -8.097 -12.070 6.326 1.00 74.19 110 LYS A C 1
ATOM 875 O O . LYS A 1 110 ? -8.605 -13.182 6.234 1.00 74.19 110 LYS A O 1
ATOM 880 N N . GLU A 1 111 ? -6.911 -11.764 5.793 1.00 81.00 111 GLU A N 1
ATOM 881 C CA . GLU A 1 111 ? -6.082 -12.699 5.016 1.00 81.00 111 GLU A CA 1
ATOM 882 C C . GLU A 1 111 ? -4.582 -12.412 5.239 1.00 81.00 111 GLU A C 1
ATOM 884 O O . GLU A 1 111 ? -4.162 -11.252 5.229 1.00 81.00 111 GLU A O 1
ATOM 889 N N . GLU A 1 112 ? -3.768 -13.456 5.425 1.00 80.50 112 GLU A N 1
ATOM 890 C CA . GLU A 1 112 ? -2.300 -13.348 5.492 1.00 80.50 112 GLU A CA 1
ATOM 891 C C . GLU A 1 112 ? -1.682 -13.247 4.087 1.00 80.50 112 GLU A C 1
ATOM 893 O O . GLU A 1 112 ? -2.256 -13.711 3.099 1.00 80.50 112 GLU A O 1
ATOM 898 N N . ALA A 1 113 ? -0.485 -12.663 3.994 1.00 83.44 113 ALA A N 1
ATOM 899 C CA . ALA A 1 113 ? 0.254 -12.614 2.735 1.00 83.44 113 ALA A CA 1
ATOM 900 C C . ALA A 1 113 ? 0.756 -14.009 2.345 1.00 83.44 113 ALA A C 1
ATOM 902 O O . ALA A 1 113 ? 1.321 -14.732 3.169 1.00 83.44 113 ALA A O 1
ATOM 903 N N . THR A 1 114 ? 0.630 -14.358 1.065 1.00 89.69 114 THR A N 1
ATOM 904 C CA . THR A 1 114 ? 1.240 -15.577 0.525 1.00 89.69 114 THR A CA 1
ATOM 905 C C . THR A 1 114 ? 2.621 -15.232 -0.005 1.00 89.69 114 THR A C 1
ATOM 907 O O . THR A 1 114 ? 2.744 -14.439 -0.938 1.00 89.69 114 THR A O 1
ATOM 910 N N . VAL A 1 115 ? 3.658 -15.837 0.573 1.00 91.31 115 VAL A N 1
ATOM 911 C CA . VAL A 1 115 ? 5.058 -15.637 0.179 1.00 91.31 115 VAL A CA 1
ATOM 912 C C . VAL A 1 115 ? 5.688 -16.985 -0.144 1.00 91.31 115 VAL A C 1
ATOM 914 O O . VAL A 1 115 ? 5.513 -17.950 0.597 1.00 91.31 115 VAL A O 1
ATOM 917 N N . ILE A 1 116 ? 6.430 -17.044 -1.246 1.00 94.12 116 ILE A N 1
ATOM 918 C CA . ILE A 1 116 ? 7.143 -18.235 -1.707 1.00 94.12 116 ILE A CA 1
ATOM 919 C C . ILE A 1 116 ? 8.632 -17.953 -1.700 1.00 94.12 116 ILE A C 1
ATOM 921 O O . ILE A 1 116 ? 9.076 -16.935 -2.220 1.00 94.12 116 ILE A O 1
ATOM 925 N N . GLU A 1 117 ? 9.400 -18.876 -1.137 1.00 95.81 117 GLU A N 1
ATOM 926 C CA . GLU A 1 117 ? 10.853 -18.835 -1.202 1.00 95.81 117 GLU A CA 1
ATOM 927 C C . GLU A 1 117 ? 11.346 -19.551 -2.462 1.00 95.81 117 GLU A C 1
ATOM 929 O O . GLU A 1 117 ? 11.040 -20.726 -2.678 1.00 95.81 117 GLU A O 1
ATOM 934 N N . VAL A 1 118 ? 12.113 -18.840 -3.281 1.00 96.75 118 VAL A N 1
ATOM 935 C CA . VAL A 1 118 ? 12.698 -19.338 -4.527 1.00 96.75 118 VAL A CA 1
ATOM 936 C C . VAL A 1 118 ? 13.642 -20.499 -4.234 1.00 96.75 118 VAL A C 1
ATOM 938 O O . VAL A 1 118 ? 14.505 -20.414 -3.361 1.00 96.75 118 VAL A O 1
ATOM 941 N N . GLN A 1 119 ? 13.500 -21.583 -4.990 1.00 97.25 119 GLN A N 1
ATOM 942 C CA . GLN A 1 119 ? 14.344 -22.771 -4.919 1.00 97.25 119 GLN A CA 1
ATOM 943 C C . GLN A 1 119 ? 15.278 -22.870 -6.140 1.00 97.25 119 GLN A C 1
ATOM 945 O O . GLN A 1 119 ? 15.036 -22.241 -7.175 1.00 97.25 119 GLN A O 1
ATOM 950 N N . PRO A 1 120 ? 16.362 -23.667 -6.072 1.00 96.81 120 PRO A N 1
ATOM 951 C CA . PRO A 1 120 ? 17.229 -23.896 -7.225 1.00 96.81 120 PRO A CA 1
ATOM 952 C C . PRO A 1 120 ? 16.456 -24.421 -8.444 1.00 96.81 120 PRO A C 1
ATOM 954 O O . PRO A 1 120 ? 15.822 -25.472 -8.383 1.00 96.81 120 PRO A O 1
ATOM 957 N N . GLY A 1 121 ? 16.554 -23.701 -9.565 1.00 94.00 121 GLY A N 1
ATOM 958 C CA . GLY A 1 121 ? 15.878 -24.043 -10.822 1.00 94.00 121 GLY A CA 1
ATOM 959 C C . GLY A 1 121 ? 14.507 -23.388 -11.016 1.00 94.00 121 GLY A C 1
ATOM 960 O O . GLY A 1 121 ? 13.915 -23.555 -12.083 1.00 94.00 121 GLY A O 1
ATOM 961 N N . ASP A 1 122 ? 14.018 -22.625 -10.037 1.00 96.50 122 ASP A N 1
ATOM 962 C CA . ASP A 1 122 ? 12.791 -21.854 -10.193 1.00 96.50 122 ASP A CA 1
ATOM 963 C C . ASP A 1 122 ? 12.956 -20.694 -11.183 1.00 96.50 122 ASP A C 1
ATOM 965 O O . ASP A 1 122 ? 14.016 -20.084 -11.326 1.00 96.50 122 ASP A O 1
ATOM 969 N N . VAL A 1 123 ? 11.852 -20.367 -11.854 1.00 96.44 123 VAL A N 1
ATOM 970 C CA . VAL A 1 123 ? 11.737 -19.219 -12.754 1.00 96.44 123 VAL A CA 1
ATOM 971 C C . VAL A 1 123 ? 10.569 -18.367 -12.278 1.00 96.44 123 VAL A C 1
ATOM 973 O O . VAL A 1 123 ? 9.475 -18.891 -12.058 1.00 96.44 123 VAL A O 1
ATOM 976 N N . PHE A 1 124 ? 10.782 -17.053 -12.165 1.00 96.44 124 PHE A N 1
ATOM 977 C CA . PHE A 1 124 ? 9.804 -16.107 -11.617 1.00 96.44 124 PHE A CA 1
ATOM 978 C C . PHE A 1 124 ? 8.423 -16.235 -12.275 1.00 96.44 124 PHE A C 1
ATOM 980 O O . PHE A 1 124 ? 7.402 -16.340 -11.597 1.00 96.44 124 PHE A O 1
ATOM 987 N N . SER A 1 125 ? 8.385 -16.289 -13.609 1.00 95.81 125 SER A N 1
ATOM 988 C CA . SER A 1 125 ? 7.135 -16.395 -14.366 1.00 95.81 125 SER A CA 1
ATOM 989 C C . SER A 1 125 ? 6.393 -17.709 -14.112 1.00 95.81 125 SER A C 1
ATOM 991 O O . SER A 1 125 ? 5.167 -17.711 -14.007 1.00 95.81 125 SER A O 1
ATOM 993 N N . THR A 1 126 ? 7.116 -18.822 -13.968 1.00 95.81 126 THR A N 1
ATOM 994 C CA . THR A 1 126 ? 6.531 -20.128 -13.639 1.00 95.81 126 THR A CA 1
ATOM 995 C C . THR A 1 126 ? 5.966 -20.135 -12.222 1.00 95.81 126 THR A C 1
ATOM 997 O O . THR A 1 126 ? 4.865 -20.643 -12.018 1.00 95.81 126 THR A O 1
ATOM 1000 N N . LEU A 1 127 ? 6.678 -19.539 -11.258 1.00 95.94 127 LEU A N 1
ATOM 1001 C CA . LEU A 1 127 ? 6.199 -19.400 -9.882 1.00 95.94 127 LEU A CA 1
ATOM 1002 C C . LEU A 1 127 ? 4.925 -18.552 -9.814 1.00 95.94 127 LEU A C 1
ATOM 1004 O O . LEU A 1 127 ? 3.953 -18.988 -9.205 1.00 95.94 127 LEU A O 1
ATOM 1008 N N . ALA A 1 128 ? 4.884 -17.402 -10.490 1.00 95.31 128 ALA A N 1
ATOM 1009 C CA . ALA A 1 128 ? 3.690 -16.558 -10.561 1.00 95.31 128 ALA A CA 1
ATOM 1010 C C . ALA A 1 128 ? 2.481 -17.329 -11.122 1.00 95.31 128 ALA A C 1
ATOM 1012 O O . ALA A 1 128 ? 1.459 -17.480 -10.450 1.00 95.31 128 ALA A O 1
ATOM 1013 N N . ASN A 1 129 ? 2.637 -17.917 -12.313 1.00 95.50 129 ASN A N 1
ATOM 1014 C CA . ASN A 1 129 ? 1.551 -18.616 -12.999 1.00 95.50 129 ASN A CA 1
ATOM 1015 C C . ASN A 1 129 ? 1.052 -19.844 -12.218 1.00 95.50 129 ASN A C 1
ATOM 1017 O O . ASN A 1 129 ? -0.152 -20.087 -12.155 1.00 95.50 129 ASN A O 1
ATOM 1021 N N . LYS A 1 130 ? 1.956 -20.618 -11.596 1.00 96.19 130 LYS A N 1
ATOM 1022 C CA . LYS A 1 130 ? 1.598 -21.791 -10.776 1.00 96.19 130 LYS A CA 1
ATOM 1023 C C . LYS A 1 130 ? 0.746 -21.412 -9.562 1.00 96.19 130 LYS A C 1
ATOM 1025 O O . LYS A 1 130 ? -0.035 -22.235 -9.096 1.00 96.19 130 LYS A O 1
ATOM 1030 N N . ASN A 1 131 ? 0.884 -20.180 -9.081 1.00 94.56 131 ASN A N 1
ATOM 1031 C CA . ASN A 1 131 ? 0.124 -19.651 -7.955 1.00 94.56 131 ASN A CA 1
ATOM 1032 C C . ASN A 1 131 ? -1.050 -18.758 -8.381 1.00 94.56 131 ASN A C 1
ATOM 1034 O O . ASN A 1 131 ? -1.624 -18.056 -7.555 1.00 94.56 131 ASN A O 1
ATOM 1038 N N . GLY A 1 132 ? -1.437 -18.811 -9.659 1.00 93.25 132 GLY A N 1
ATOM 1039 C CA . GLY A 1 132 ? -2.681 -18.215 -10.136 1.00 93.25 132 GLY A CA 1
ATOM 1040 C C . GLY A 1 132 ? -2.655 -16.700 -10.323 1.00 93.25 132 GLY A C 1
ATOM 1041 O O . GLY A 1 132 ? -3.721 -16.119 -10.505 1.00 93.25 132 GLY A O 1
ATOM 1042 N N . ILE A 1 133 ? -1.478 -16.066 -10.319 1.00 93.88 133 ILE A N 1
ATOM 1043 C CA . ILE A 1 133 ? -1.328 -14.638 -10.634 1.00 93.88 133 ILE A CA 1
ATOM 1044 C C . ILE A 1 133 ? -0.563 -14.450 -11.939 1.00 93.88 133 ILE A C 1
ATOM 1046 O O . ILE A 1 133 ? 0.273 -15.270 -12.327 1.00 93.88 133 ILE A O 1
ATOM 1050 N N . THR A 1 134 ? -0.828 -13.347 -12.631 1.00 94.88 134 THR A N 1
ATOM 1051 C CA . THR A 1 134 ? -0.074 -13.008 -13.838 1.00 94.88 134 THR A CA 1
ATOM 1052 C C . THR A 1 134 ? 1.344 -12.563 -13.486 1.00 94.88 134 THR A C 1
ATOM 1054 O O . THR A 1 134 ? 1.599 -11.989 -12.428 1.00 94.88 134 THR A O 1
ATOM 1057 N N . VAL A 1 135 ? 2.284 -12.734 -14.421 1.00 93.38 135 VAL A N 1
ATOM 1058 C CA . VAL A 1 135 ? 3.658 -12.221 -14.263 1.00 93.38 135 VAL A CA 1
ATOM 1059 C C . VAL A 1 135 ? 3.662 -10.715 -13.974 1.00 93.38 135 VAL A C 1
ATOM 1061 O O . VAL A 1 135 ? 4.462 -10.240 -13.177 1.00 93.38 135 VAL A O 1
ATOM 1064 N N . LYS A 1 136 ? 2.738 -9.958 -14.579 1.00 91.38 136 LYS A N 1
ATOM 1065 C CA . LYS A 1 136 ? 2.606 -8.513 -14.361 1.00 91.38 136 LYS A CA 1
ATOM 1066 C C . LYS A 1 136 ? 2.198 -8.180 -12.922 1.00 91.38 136 LYS A C 1
ATOM 1068 O O . LYS A 1 136 ? 2.767 -7.263 -12.338 1.00 91.38 136 LYS A O 1
ATOM 1073 N N . GLU A 1 137 ? 1.229 -8.900 -12.364 1.00 89.56 137 GLU A N 1
ATOM 1074 C CA . GLU A 1 137 ? 0.812 -8.734 -10.965 1.00 89.56 137 GLU A CA 1
ATOM 1075 C C . GLU A 1 137 ? 1.928 -9.148 -10.006 1.00 89.56 137 GLU A C 1
ATOM 1077 O O . GLU A 1 137 ? 2.229 -8.412 -9.073 1.00 89.56 137 GLU A O 1
ATOM 1082 N N . ALA A 1 138 ? 2.615 -10.258 -10.286 1.00 91.31 138 ALA A N 1
ATOM 1083 C CA . ALA A 1 138 ? 3.761 -10.689 -9.494 1.00 91.31 138 ALA A CA 1
ATOM 1084 C C . ALA A 1 138 ? 4.882 -9.635 -9.489 1.00 91.31 138 ALA A C 1
ATOM 1086 O O . ALA A 1 138 ? 5.409 -9.311 -8.431 1.00 91.31 138 ALA A O 1
ATOM 1087 N N . ILE A 1 139 ? 5.224 -9.046 -10.641 1.00 89.75 139 ILE A N 1
ATOM 1088 C CA . ILE A 1 139 ? 6.214 -7.953 -10.716 1.00 89.75 139 ILE A CA 1
ATOM 1089 C C . ILE A 1 139 ? 5.757 -6.753 -9.883 1.00 89.75 139 ILE A C 1
ATOM 1091 O O . ILE A 1 139 ? 6.553 -6.162 -9.161 1.00 89.75 139 ILE A O 1
ATOM 1095 N N . LYS A 1 140 ? 4.470 -6.404 -9.959 1.00 84.31 140 LYS A N 1
ATOM 1096 C CA . LYS A 1 140 ? 3.895 -5.286 -9.208 1.00 84.31 140 LYS A CA 1
ATOM 1097 C C . LYS A 1 140 ? 3.999 -5.489 -7.690 1.00 84.31 140 LYS A C 1
ATOM 1099 O O . LYS A 1 140 ? 4.341 -4.547 -6.986 1.00 84.31 140 LYS A O 1
ATOM 1104 N N . LEU A 1 141 ? 3.756 -6.707 -7.202 1.00 86.56 141 LEU A N 1
ATOM 1105 C CA . LEU A 1 141 ? 3.898 -7.056 -5.783 1.00 86.56 141 LEU A CA 1
ATOM 1106 C C . LEU A 1 141 ? 5.361 -7.136 -5.324 1.00 86.56 141 LEU A C 1
ATOM 1108 O O . LEU A 1 141 ? 5.632 -7.010 -4.132 1.00 86.56 141 LEU A O 1
ATOM 1112 N N . ASN A 1 142 ? 6.300 -7.328 -6.254 1.00 87.44 142 ASN A N 1
ATOM 1113 C CA . ASN A 1 142 ? 7.722 -7.510 -5.971 1.00 87.44 142 ASN A CA 1
ATOM 1114 C C . ASN A 1 142 ? 8.590 -6.496 -6.743 1.00 87.44 142 ASN A C 1
ATOM 1116 O O . ASN A 1 142 ? 9.471 -6.900 -7.504 1.00 87.44 142 ASN A O 1
ATOM 1120 N N . PRO A 1 143 ? 8.375 -5.178 -6.569 1.00 80.94 143 PRO A N 1
ATOM 1121 C CA . PRO A 1 143 ? 9.048 -4.147 -7.366 1.00 80.94 143 PRO A CA 1
ATOM 1122 C C . PRO A 1 143 ? 10.561 -4.063 -7.108 1.00 80.94 143 PRO A C 1
ATOM 1124 O O . PRO A 1 143 ? 11.287 -3.480 -7.908 1.00 80.94 143 PRO A O 1
ATOM 1127 N N . HIS A 1 144 ? 11.029 -4.639 -5.999 1.00 77.88 144 HIS A N 1
ATOM 1128 C CA . HIS A 1 144 ? 12.437 -4.725 -5.617 1.00 77.88 144 HIS A CA 1
ATOM 1129 C C . HIS A 1 144 ? 13.168 -5.903 -6.286 1.00 77.88 144 HIS A C 1
ATOM 1131 O O . HIS A 1 144 ? 14.397 -5.942 -6.284 1.00 77.88 144 HIS A O 1
ATOM 1137 N N . LEU A 1 145 ? 12.440 -6.863 -6.875 1.00 85.12 145 LEU A N 1
ATOM 1138 C CA . LEU A 1 145 ? 13.034 -8.012 -7.556 1.00 85.12 145 LEU A CA 1
ATOM 1139 C C . LEU A 1 145 ? 13.199 -7.743 -9.049 1.00 85.12 145 LEU A C 1
ATOM 1141 O O . LEU A 1 145 ? 12.332 -7.174 -9.712 1.00 85.12 145 LEU A O 1
ATOM 1145 N N . ASN A 1 146 ? 14.298 -8.245 -9.610 1.00 88.75 146 ASN A N 1
ATOM 1146 C CA . ASN A 1 146 ? 14.423 -8.376 -11.052 1.00 88.75 146 ASN A CA 1
ATOM 1147 C C . ASN A 1 146 ? 13.802 -9.721 -11.481 1.00 88.75 146 ASN A C 1
ATOM 1149 O O . ASN A 1 146 ? 14.388 -10.764 -11.194 1.00 88.75 146 ASN A O 1
ATOM 1153 N N . PRO A 1 147 ? 12.669 -9.743 -12.207 1.00 91.75 147 PRO A N 1
ATOM 1154 C CA . PRO A 1 147 ? 12.002 -10.991 -12.588 1.00 91.75 147 PRO A CA 1
ATOM 1155 C C . PRO A 1 147 ? 12.848 -11.883 -13.515 1.00 91.75 147 PRO A C 1
ATOM 1157 O O . PRO A 1 147 ? 12.579 -13.078 -13.623 1.00 91.75 147 PRO A O 1
ATOM 1160 N N . GLU A 1 148 ? 13.869 -11.331 -14.181 1.00 93.06 148 GLU A N 1
ATOM 1161 C CA . GLU A 1 148 ? 14.811 -12.093 -15.013 1.00 93.06 148 GLU A CA 1
ATOM 1162 C C . GLU A 1 148 ? 15.967 -12.703 -14.206 1.00 93.06 148 GLU A C 1
ATOM 1164 O O . GLU A 1 148 ? 16.691 -13.560 -14.712 1.00 93.06 148 GLU A O 1
ATOM 1169 N N . ARG A 1 149 ? 16.176 -12.246 -12.965 1.00 92.62 149 ARG A N 1
ATOM 1170 C CA . ARG A 1 149 ? 17.293 -12.638 -12.100 1.00 92.62 149 ARG A CA 1
ATOM 1171 C C . ARG A 1 149 ? 16.818 -12.785 -10.659 1.00 92.62 149 ARG A C 1
ATOM 1173 O O . ARG A 1 149 ? 16.971 -11.862 -9.864 1.00 92.62 149 ARG A O 1
ATOM 1180 N N . ILE A 1 150 ? 16.279 -13.963 -10.361 1.00 95.44 150 ILE A N 1
ATOM 1181 C CA . ILE A 1 150 ? 15.979 -14.418 -9.000 1.00 95.44 150 ILE A CA 1
ATOM 1182 C C . ILE A 1 150 ? 16.990 -15.473 -8.553 1.00 95.44 150 ILE A C 1
ATOM 1184 O O . ILE A 1 150 ? 17.534 -16.212 -9.378 1.00 95.44 150 ILE A O 1
ATOM 1188 N N . TYR A 1 151 ? 17.218 -15.556 -7.250 1.00 94.81 151 TYR A N 1
ATOM 1189 C CA . TYR A 1 151 ? 18.170 -16.459 -6.618 1.00 94.81 151 TYR A CA 1
ATOM 1190 C C . TYR A 1 151 ? 17.483 -17.334 -5.567 1.00 94.81 151 TYR A C 1
ATOM 1192 O O . TYR A 1 151 ? 16.494 -16.916 -4.966 1.00 94.81 151 TYR A O 1
ATOM 1200 N N . PRO A 1 152 ? 17.994 -18.553 -5.308 1.00 96.69 152 PRO A N 1
ATOM 1201 C CA . PRO A 1 152 ? 17.503 -19.369 -4.206 1.00 96.69 152 PRO A CA 1
ATOM 1202 C C . PRO A 1 152 ? 17.541 -18.607 -2.875 1.00 96.69 152 PRO A C 1
ATOM 1204 O O . PRO A 1 152 ? 18.567 -18.019 -2.534 1.00 96.69 152 PRO A O 1
ATOM 1207 N N . GLY A 1 153 ? 16.433 -18.639 -2.137 1.00 93.44 153 GLY A N 1
ATOM 1208 C CA . GLY A 1 153 ? 16.235 -17.869 -0.906 1.00 93.44 153 GLY A CA 1
ATOM 1209 C C . GLY A 1 153 ? 15.505 -16.533 -1.093 1.00 93.44 153 GLY A C 1
ATOM 1210 O O . GLY A 1 153 ? 15.023 -15.973 -0.106 1.00 93.44 153 GLY A O 1
ATOM 1211 N N . ASP A 1 154 ? 15.363 -16.034 -2.328 1.00 93.69 154 ASP A N 1
ATOM 1212 C CA . ASP A 1 154 ? 14.539 -14.851 -2.601 1.00 93.69 154 ASP A CA 1
ATOM 1213 C C . ASP A 1 154 ? 13.084 -15.118 -2.203 1.00 93.69 154 ASP A C 1
ATOM 1215 O O . ASP A 1 154 ? 12.555 -16.214 -2.394 1.00 93.69 154 ASP A O 1
ATOM 1219 N N . LYS A 1 155 ? 12.407 -14.101 -1.667 1.00 92.38 155 LYS A N 1
ATOM 1220 C CA . LYS A 1 155 ? 11.004 -14.193 -1.252 1.00 92.38 155 LYS A CA 1
ATOM 1221 C C . LYS A 1 155 ? 10.113 -13.489 -2.261 1.00 92.38 155 LYS A C 1
ATOM 1223 O O . LYS A 1 155 ? 10.184 -12.276 -2.404 1.00 92.38 155 LYS A O 1
ATOM 1228 N N . ILE A 1 156 ? 9.247 -14.250 -2.919 1.00 91.69 156 ILE A N 1
ATOM 1229 C CA . ILE A 1 156 ? 8.269 -13.744 -3.879 1.00 91.69 156 ILE A CA 1
ATOM 1230 C C . ILE A 1 156 ? 6.903 -13.678 -3.208 1.00 91.69 156 ILE A C 1
ATOM 1232 O O . ILE A 1 156 ? 6.332 -14.694 -2.811 1.00 91.69 156 ILE A O 1
ATOM 1236 N N . ILE A 1 157 ? 6.353 -12.475 -3.122 1.00 90.44 157 ILE A N 1
ATOM 1237 C CA . ILE A 1 157 ? 4.980 -12.228 -2.701 1.00 90.44 157 ILE A CA 1
ATOM 1238 C C . ILE A 1 157 ? 4.038 -12.609 -3.845 1.00 90.44 157 ILE A C 1
ATOM 1240 O O . ILE A 1 157 ? 4.147 -12.095 -4.959 1.00 90.44 157 ILE A O 1
ATOM 1244 N N . ILE A 1 158 ? 3.099 -13.501 -3.551 1.00 92.44 158 ILE A N 1
ATOM 1245 C CA . ILE A 1 158 ? 2.044 -13.951 -4.464 1.00 92.44 158 ILE A CA 1
ATOM 1246 C C . ILE A 1 158 ? 0.729 -13.230 -4.177 1.00 92.44 158 ILE A C 1
ATOM 1248 O O . ILE A 1 158 ? -0.004 -12.873 -5.094 1.00 92.44 158 ILE A O 1
ATOM 1252 N N . SER A 1 159 ? 0.422 -12.998 -2.904 1.00 88.12 159 SER A N 1
ATOM 1253 C CA . SER A 1 159 ? -0.743 -12.217 -2.507 1.00 88.12 159 SER A CA 1
ATOM 1254 C C . SER A 1 159 ? -0.375 -11.298 -1.347 1.00 88.12 159 SER A C 1
ATOM 1256 O O . SER A 1 159 ? 0.301 -11.749 -0.416 1.00 88.12 159 SER A O 1
ATOM 1258 N N . PRO A 1 160 ? -0.807 -10.027 -1.377 1.00 81.81 160 PRO A N 1
ATOM 1259 C CA . PRO A 1 160 ? -0.635 -9.130 -0.244 1.00 81.81 160 PRO A CA 1
ATOM 1260 C C . PRO A 1 160 ? -1.505 -9.593 0.932 1.00 81.81 160 PRO A C 1
ATOM 1262 O O . PRO A 1 160 ? -2.509 -10.283 0.734 1.00 81.81 160 PRO A O 1
ATOM 1265 N N . PHE A 1 161 ? -1.137 -9.212 2.155 1.00 82.25 161 PHE A N 1
ATOM 1266 C CA . PHE A 1 161 ? -2.029 -9.389 3.299 1.00 82.25 161 PHE A CA 1
ATOM 1267 C C . PHE A 1 161 ? -3.199 -8.400 3.181 1.00 82.25 161 PHE A C 1
ATOM 1269 O O . PHE A 1 161 ? -3.041 -7.286 2.674 1.00 82.25 161 PHE A O 1
ATOM 1276 N N . LYS A 1 162 ? -4.379 -8.814 3.648 1.00 82.62 162 LYS A N 1
ATOM 1277 C CA . LYS A 1 162 ? -5.567 -7.959 3.730 1.00 82.62 162 LYS A CA 1
ATOM 1278 C C . LYS A 1 162 ? -5.930 -7.774 5.198 1.00 82.62 162 LYS A C 1
ATOM 1280 O O . LYS A 1 162 ? -6.550 -8.665 5.795 1.00 82.62 162 LYS A O 1
ATOM 1285 N N . PRO A 1 163 ? -5.501 -6.667 5.811 1.00 86.62 163 PRO A N 1
ATOM 1286 C CA . PRO A 1 163 ? -5.833 -6.376 7.189 1.00 86.62 163 PRO A CA 1
ATOM 1287 C C . PRO A 1 163 ? -7.268 -5.815 7.275 1.00 86.62 163 PRO A C 1
ATOM 1289 O O . PRO A 1 163 ? -8.022 -5.817 6.295 1.00 86.62 163 PRO A O 1
ATOM 1292 N N . SER A 1 164 ? -7.712 -5.417 8.466 1.00 85.44 164 SER A N 1
ATOM 1293 C CA . SER A 1 164 ? -9.076 -4.897 8.644 1.00 85.44 164 SER A CA 1
ATOM 1294 C C . SER A 1 164 ? -9.254 -3.513 8.001 1.00 85.44 164 SER A C 1
ATOM 1296 O O . SER A 1 164 ? -10.314 -3.255 7.420 1.00 85.44 164 SER A O 1
ATOM 1298 N N . LEU A 1 165 ? -8.201 -2.690 8.074 1.00 91.56 165 LEU A N 1
ATOM 1299 C CA . LEU A 1 165 ? -8.047 -1.364 7.485 1.00 91.56 165 LEU A CA 1
ATOM 1300 C C . LEU A 1 165 ? -6.828 -1.330 6.579 1.00 91.56 165 LEU A C 1
ATOM 1302 O O . LEU A 1 165 ? -5.724 -1.643 7.026 1.00 91.56 165 LEU A O 1
ATOM 1306 N N . ASP A 1 166 ? -7.025 -0.895 5.343 1.00 92.12 166 ASP A N 1
ATOM 1307 C CA . ASP A 1 166 ? -5.949 -0.749 4.380 1.00 92.12 166 ASP A CA 1
ATOM 1308 C C . ASP A 1 166 ? -5.243 0.591 4.588 1.00 92.12 166 ASP A C 1
ATOM 1310 O O . ASP A 1 166 ? -5.877 1.647 4.656 1.00 92.12 166 ASP A O 1
ATOM 1314 N N . VAL A 1 167 ? -3.917 0.553 4.658 1.00 93.12 167 VAL A N 1
ATOM 1315 C CA . VAL A 1 167 ? -3.077 1.745 4.791 1.00 93.12 167 VAL A CA 1
ATOM 1316 C C . VAL A 1 167 ? -2.523 2.104 3.424 1.00 93.12 167 VAL A C 1
ATOM 1318 O O . VAL A 1 167 ? -1.872 1.289 2.774 1.00 93.12 167 VAL A O 1
ATOM 1321 N N . VAL A 1 168 ? -2.777 3.331 2.983 1.00 94.06 168 VAL A N 1
ATOM 1322 C CA . VAL A 1 168 ? -2.245 3.892 1.744 1.00 94.06 168 VAL A CA 1
ATOM 1323 C C . VAL A 1 168 ? -1.109 4.856 2.057 1.00 94.06 168 VAL A C 1
ATOM 1325 O O . VAL A 1 168 ? -1.257 5.805 2.828 1.00 94.06 168 VAL A O 1
ATOM 1328 N N . VAL A 1 169 ? 0.033 4.615 1.422 1.00 94.31 169 VAL A N 1
ATOM 1329 C CA . VAL A 1 169 ? 1.222 5.459 1.500 1.00 94.31 169 VAL A CA 1
ATOM 1330 C C . VAL A 1 169 ? 1.538 5.985 0.109 1.00 94.31 169 VAL A C 1
ATOM 1332 O O . VAL A 1 169 ? 1.644 5.215 -0.842 1.00 94.31 169 VAL A O 1
ATOM 1335 N N . GLU A 1 170 ? 1.692 7.296 -0.015 1.00 93.75 170 GLU A N 1
ATOM 1336 C CA . GLU A 1 170 ? 2.106 7.970 -1.241 1.00 93.75 170 GLU A CA 1
ATOM 1337 C C . GLU A 1 170 ? 3.437 8.673 -0.997 1.00 93.75 170 GLU A C 1
ATOM 1339 O O . GLU A 1 170 ? 3.581 9.423 -0.029 1.00 93.75 170 GLU A O 1
ATOM 1344 N N . TYR A 1 171 ? 4.414 8.421 -1.861 1.00 93.38 171 TYR A N 1
ATOM 1345 C CA . TYR A 1 171 ? 5.723 9.060 -1.807 1.00 93.38 171 TYR A CA 1
ATOM 1346 C C . TYR A 1 171 ? 6.251 9.350 -3.210 1.00 93.38 171 TYR A C 1
ATOM 1348 O O . TYR A 1 171 ? 5.925 8.658 -4.177 1.00 93.38 171 TYR A O 1
ATOM 1356 N N . GLU A 1 172 ? 7.073 10.385 -3.319 1.00 93.31 172 GLU A N 1
ATOM 1357 C CA . GLU A 1 172 ? 7.777 10.735 -4.544 1.00 93.31 172 GLU A CA 1
ATOM 1358 C C . GLU A 1 172 ? 9.211 10.223 -4.499 1.00 93.31 172 GLU A C 1
ATOM 1360 O O . GLU A 1 172 ? 9.892 10.358 -3.487 1.00 93.31 172 GLU A O 1
ATOM 1365 N N . GLN A 1 173 ? 9.683 9.651 -5.601 1.00 89.94 173 GLN A N 1
ATOM 1366 C CA . GLN A 1 173 ? 11.062 9.200 -5.747 1.00 89.94 173 GLN A CA 1
ATOM 1367 C C . GLN A 1 173 ? 11.619 9.666 -7.085 1.00 89.94 173 GLN A C 1
ATOM 1369 O O . GLN A 1 173 ? 10.982 9.495 -8.126 1.00 89.94 173 GLN A O 1
ATOM 1374 N N . THR A 1 174 ? 12.840 10.183 -7.073 1.00 89.88 174 THR A N 1
ATOM 1375 C CA . THR A 1 174 ? 13.591 10.462 -8.291 1.00 89.88 174 THR A CA 1
ATOM 1376 C C . THR A 1 174 ? 14.469 9.269 -8.661 1.00 89.88 174 THR A C 1
ATOM 1378 O O . THR A 1 174 ? 15.164 8.713 -7.820 1.00 89.88 174 THR A O 1
ATOM 1381 N N . ALA A 1 175 ? 14.474 8.886 -9.936 1.00 87.00 175 ALA A N 1
ATOM 1382 C CA . ALA A 1 175 ? 15.384 7.878 -10.465 1.00 87.00 175 ALA A CA 1
ATOM 1383 C C . ALA A 1 175 ? 16.101 8.389 -11.717 1.00 87.00 175 ALA A C 1
ATOM 1385 O O . ALA A 1 175 ? 15.512 9.073 -12.558 1.00 87.00 175 ALA A O 1
ATOM 1386 N N . ILE A 1 176 ? 17.374 8.020 -11.848 1.00 88.62 176 ILE A N 1
ATOM 1387 C CA . ILE A 1 176 ? 18.153 8.248 -13.065 1.00 88.62 176 ILE A CA 1
ATOM 1388 C C . ILE A 1 176 ? 17.887 7.090 -14.025 1.00 88.62 176 ILE A C 1
ATOM 1390 O O . ILE A 1 176 ? 18.078 5.924 -13.682 1.00 88.62 176 ILE A O 1
ATOM 1394 N N . GLU A 1 177 ? 17.457 7.414 -15.238 1.00 87.38 177 GLU A N 1
ATOM 1395 C CA . GLU A 1 177 ? 17.153 6.444 -16.284 1.00 87.38 177 GLU A CA 1
ATOM 1396 C C . GLU A 1 177 ? 17.962 6.706 -17.556 1.00 87.38 177 GLU A C 1
ATOM 1398 O O . GLU A 1 177 ? 18.246 7.864 -17.881 1.00 87.38 177 GLU A O 1
ATOM 1403 N N . PRO A 1 178 ? 18.276 5.659 -18.342 1.00 88.56 178 PRO A N 1
ATOM 1404 C CA . PRO A 1 178 ? 18.933 5.833 -19.627 1.00 88.56 178 PRO A CA 1
ATOM 1405 C C . PRO A 1 178 ? 18.038 6.616 -20.597 1.00 88.56 178 PRO A C 1
ATOM 1407 O O . PRO A 1 178 ? 16.855 6.318 -20.794 1.00 88.56 178 PRO A O 1
ATOM 1410 N N . ALA A 1 179 ? 18.625 7.622 -21.237 1.00 89.75 179 ALA A N 1
ATOM 1411 C CA . ALA A 1 179 ? 17.998 8.436 -22.263 1.00 89.75 179 ALA A CA 1
ATOM 1412 C C . ALA A 1 179 ? 18.554 8.044 -23.646 1.00 89.75 179 ALA A C 1
ATOM 1414 O O . ALA A 1 179 ? 19.749 8.229 -23.912 1.00 89.75 179 ALA A O 1
ATOM 1415 N N . PRO A 1 180 ? 17.713 7.527 -24.564 1.00 90.12 180 PRO A N 1
ATOM 1416 C CA . PRO A 1 180 ? 18.178 7.107 -25.878 1.00 90.12 180 PRO A CA 1
ATOM 1417 C C . PRO A 1 180 ? 18.617 8.310 -26.721 1.00 90.12 180 PRO A C 1
ATOM 1419 O O . PRO A 1 180 ? 18.024 9.390 -26.679 1.00 90.12 180 PRO A O 1
ATOM 1422 N N . PHE A 1 181 ? 19.638 8.110 -27.550 1.00 87.75 181 PHE A N 1
ATOM 1423 C CA . PHE A 1 181 ? 20.115 9.129 -28.482 1.00 87.75 181 PHE A CA 1
ATOM 1424 C C . PHE A 1 181 ? 19.316 9.125 -29.793 1.00 87.75 181 PHE A C 1
ATOM 1426 O O . PHE A 1 181 ? 18.798 8.104 -30.250 1.00 87.75 181 PHE A O 1
ATOM 1433 N N . LYS A 1 182 ? 19.255 10.282 -30.460 1.00 90.25 182 LYS A N 1
ATOM 1434 C CA . LYS A 1 182 ? 18.644 10.396 -31.791 1.00 90.25 182 LYS A CA 1
ATOM 1435 C C . LYS A 1 182 ? 19.575 9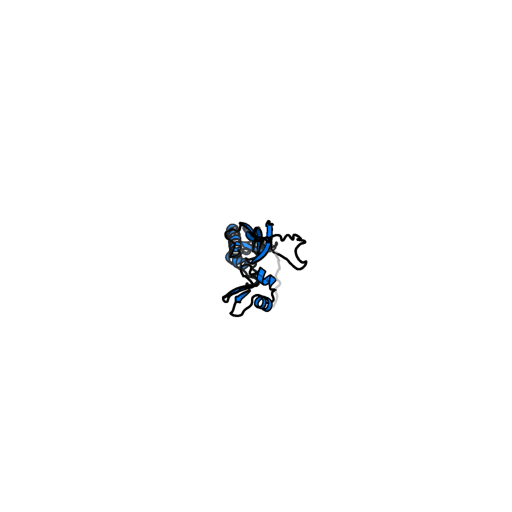.827 -32.858 1.00 90.25 182 LYS A C 1
ATOM 1437 O O . LYS A 1 182 ? 20.771 10.108 -32.863 1.00 90.25 182 LYS A O 1
ATOM 1442 N N . THR A 1 183 ? 19.007 9.088 -33.806 1.00 90.50 183 THR A N 1
ATOM 1443 C CA . THR A 1 183 ? 19.720 8.645 -35.010 1.00 90.50 183 THR A CA 1
ATOM 1444 C C . THR A 1 183 ? 19.356 9.556 -36.177 1.00 90.50 183 THR A C 1
ATOM 1446 O O . THR A 1 183 ? 18.188 9.641 -36.548 1.00 90.50 183 THR A O 1
ATOM 1449 N N .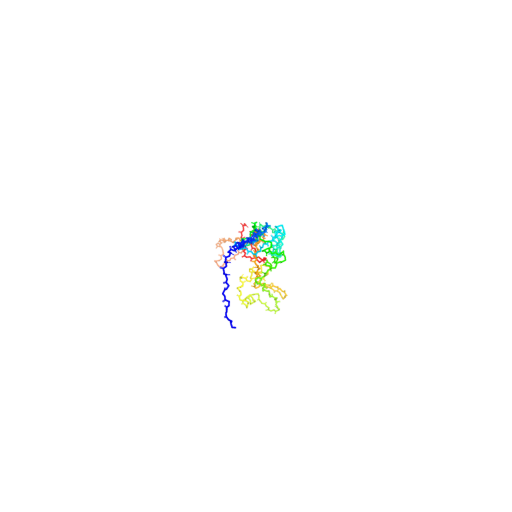 ILE A 1 184 ? 20.352 10.220 -36.765 1.00 91.19 184 ILE A N 1
ATOM 1450 C CA . ILE A 1 184 ? 20.194 11.035 -37.976 1.00 91.19 184 ILE A CA 1
ATOM 1451 C C . ILE A 1 184 ? 20.861 10.294 -39.131 1.00 91.19 184 ILE A C 1
ATOM 1453 O O . ILE A 1 184 ? 21.974 9.788 -38.988 1.00 91.19 184 ILE A O 1
ATOM 1457 N N . ARG A 1 185 ? 20.164 10.207 -40.266 1.00 91.31 185 ARG A N 1
ATOM 1458 C CA . ARG A 1 185 ? 20.693 9.622 -41.500 1.00 91.31 185 ARG A CA 1
ATOM 1459 C C . ARG A 1 185 ? 21.012 10.734 -42.485 1.00 91.31 185 ARG A C 1
ATOM 1461 O O . ARG A 1 185 ? 20.150 11.558 -42.773 1.00 91.31 185 ARG A O 1
ATOM 1468 N N . GLU A 1 186 ? 22.226 10.709 -43.010 1.00 91.19 186 GLU A N 1
ATOM 1469 C CA . GLU A 1 186 ? 22.691 11.605 -44.065 1.00 91.19 186 GLU A CA 1
ATOM 1470 C C . GLU A 1 186 ? 22.982 10.773 -45.317 1.00 91.19 186 GLU A C 1
ATOM 1472 O O . GLU A 1 186 ? 23.544 9.680 -45.217 1.00 91.19 186 GLU A O 1
ATOM 1477 N N . ASN A 1 187 ? 22.528 11.245 -46.479 1.00 90.12 187 ASN A N 1
ATOM 1478 C CA . ASN A 1 187 ? 22.694 10.530 -47.741 1.00 90.12 187 ASN A CA 1
ATOM 1479 C C . ASN A 1 187 ? 24.010 10.936 -48.414 1.00 90.12 187 ASN A C 1
ATOM 1481 O O . ASN A 1 187 ? 24.220 12.119 -48.664 1.00 90.12 187 ASN A O 1
ATOM 1485 N N . ASP A 1 188 ? 24.837 9.957 -48.775 1.00 91.62 188 ASP A N 1
ATOM 1486 C CA . ASP A 1 188 ? 26.083 10.161 -49.515 1.00 91.62 188 ASP A CA 1
ATOM 1487 C C . ASP A 1 188 ? 25.989 9.461 -50.876 1.00 91.62 188 ASP A C 1
ATOM 1489 O O . ASP A 1 188 ? 25.912 8.235 -50.966 1.00 91.62 188 ASP A O 1
ATOM 1493 N N . SER A 1 189 ? 26.007 10.252 -51.951 1.00 92.31 189 SER A N 1
ATOM 1494 C CA . SER A 1 189 ? 25.902 9.747 -53.325 1.00 92.31 189 SER A CA 1
ATOM 1495 C C . SER A 1 189 ? 27.068 8.854 -53.767 1.00 92.31 189 SER A C 1
ATOM 1497 O O . SER A 1 189 ? 26.933 8.147 -54.763 1.00 92.31 189 SER A O 1
ATOM 1499 N N . SER A 1 190 ? 28.203 8.880 -53.059 1.00 92.12 190 SER A N 1
ATOM 1500 C CA . SER A 1 190 ? 29.365 8.030 -53.345 1.00 92.12 190 SER A CA 1
ATOM 1501 C C . SER A 1 190 ? 29.245 6.618 -52.757 1.00 92.12 190 SER A C 1
ATOM 1503 O O . SER A 1 190 ? 30.009 5.727 -53.132 1.00 92.12 190 SER A O 1
ATOM 1505 N N . MET A 1 191 ? 28.277 6.390 -51.864 1.00 90.69 191 MET A N 1
ATOM 1506 C CA . MET A 1 191 ? 28.044 5.101 -51.217 1.00 90.69 191 MET A CA 1
ATOM 1507 C C . MET A 1 191 ? 26.974 4.284 -51.949 1.00 90.69 191 MET A C 1
ATOM 1509 O O . MET A 1 191 ? 25.991 4.809 -52.476 1.00 90.69 191 MET A O 1
ATOM 1513 N N . LEU A 1 192 ? 27.134 2.957 -51.963 1.00 92.94 192 LEU A N 1
ATOM 1514 C CA . LEU A 1 192 ? 26.102 2.060 -52.490 1.00 92.94 192 LEU A CA 1
ATOM 1515 C C . LEU A 1 192 ? 24.847 2.107 -51.604 1.00 92.94 192 LEU A C 1
ATOM 1517 O O . LEU A 1 192 ? 24.943 2.241 -50.389 1.00 92.94 192 LEU A O 1
ATOM 1521 N N . ARG A 1 193 ? 23.659 1.900 -52.189 1.00 87.19 193 ARG A N 1
ATOM 1522 C CA . ARG A 1 193 ? 22.368 2.005 -51.471 1.00 87.19 193 ARG A CA 1
ATOM 1523 C C . ARG A 1 193 ? 22.232 1.086 -50.250 1.00 87.19 193 ARG A C 1
ATOM 1525 O O . ARG A 1 193 ? 21.495 1.414 -49.328 1.00 87.19 193 ARG A O 1
ATOM 1532 N N . SER A 1 194 ? 22.898 -0.069 -50.255 1.00 91.25 194 SER A N 1
ATOM 1533 C CA . SER A 1 194 ? 22.901 -1.027 -49.140 1.00 91.25 194 SER A CA 1
ATOM 1534 C C . SER A 1 194 ? 24.030 -0.787 -48.135 1.00 91.25 194 SER A C 1
ATOM 1536 O O . SER A 1 194 ? 24.125 -1.503 -47.141 1.00 91.25 194 SER A O 1
ATOM 1538 N N . GLN A 1 195 ? 24.913 0.177 -48.395 1.00 92.31 195 GLN A N 1
ATOM 1539 C CA . GLN A 1 195 ? 26.050 0.478 -47.544 1.00 92.31 195 GLN A CA 1
ATOM 1540 C C . GLN A 1 195 ? 25.666 1.555 -46.529 1.00 92.31 195 GLN A C 1
ATOM 1542 O O . GLN A 1 195 ? 25.188 2.627 -46.884 1.00 92.31 195 GLN A O 1
ATOM 1547 N N . SER A 1 196 ? 25.930 1.289 -45.253 1.00 90.44 196 SER A N 1
ATOM 1548 C CA . SER A 1 196 ? 25.821 2.277 -44.180 1.00 90.44 196 SER A CA 1
ATOM 1549 C C . SER A 1 196 ? 27.146 2.388 -43.447 1.00 90.44 196 SER A C 1
ATOM 1551 O O . SER A 1 196 ? 27.797 1.375 -43.188 1.00 90.44 196 SER A O 1
ATOM 1553 N N . LYS A 1 197 ? 27.522 3.605 -43.059 1.00 92.25 197 LYS A N 1
ATOM 1554 C CA . LYS A 1 197 ? 28.693 3.858 -42.224 1.00 92.25 197 LYS A CA 1
ATOM 1555 C C . LYS A 1 197 ? 28.277 4.715 -41.037 1.00 92.25 197 LYS A C 1
ATOM 1557 O O . LYS A 1 197 ? 27.675 5.769 -41.211 1.00 92.25 197 LYS A O 1
ATOM 1562 N N . ILE A 1 198 ? 28.597 4.260 -39.828 1.00 94.31 198 ILE A N 1
ATOM 1563 C CA . ILE A 1 198 ? 28.402 5.063 -38.618 1.00 94.31 198 ILE A CA 1
ATOM 1564 C C . ILE A 1 198 ? 29.467 6.160 -38.628 1.00 94.31 198 ILE A C 1
ATOM 1566 O O . ILE A 1 198 ? 30.653 5.870 -38.489 1.00 94.31 198 ILE A O 1
ATOM 1570 N N . ILE A 1 199 ? 29.045 7.411 -38.814 1.00 92.06 199 ILE A N 1
ATOM 1571 C CA . ILE A 1 199 ? 29.944 8.576 -38.802 1.00 92.06 199 ILE A CA 1
ATOM 1572 C C . ILE A 1 199 ? 30.289 8.975 -37.367 1.00 92.06 199 ILE A C 1
ATOM 1574 O O . ILE A 1 199 ? 31.439 9.264 -37.048 1.00 92.06 199 ILE A O 1
ATOM 1578 N N . LYS A 1 200 ? 29.292 8.946 -36.483 1.00 94.88 200 LYS A N 1
ATOM 1579 C CA . LYS A 1 200 ? 29.446 9.246 -35.064 1.00 94.88 200 LYS A CA 1
ATOM 1580 C C . LYS A 1 200 ? 28.581 8.289 -34.259 1.00 94.88 200 LYS A C 1
ATOM 1582 O O . LYS A 1 200 ? 27.377 8.202 -34.491 1.00 94.88 200 LYS A O 1
ATOM 1587 N N . LYS A 1 201 ? 29.198 7.561 -33.327 1.00 93.56 201 LYS A N 1
ATOM 1588 C CA . LYS A 1 201 ? 28.466 6.690 -32.406 1.00 93.56 201 LYS A CA 1
ATOM 1589 C C . LYS A 1 201 ? 27.673 7.566 -31.432 1.00 93.56 201 LYS A C 1
ATOM 1591 O O . LYS A 1 201 ? 28.239 8.480 -30.834 1.00 93.56 201 LYS A O 1
ATOM 1596 N N . GLY A 1 202 ? 26.375 7.302 -31.308 1.00 90.25 202 GLY A N 1
ATOM 1597 C CA . GLY A 1 202 ? 25.560 7.887 -30.249 1.00 90.25 202 GLY A CA 1
ATOM 1598 C C . GLY A 1 202 ? 26.004 7.365 -28.886 1.00 90.25 202 GLY A C 1
ATOM 1599 O O . GLY A 1 202 ? 26.441 6.220 -28.769 1.00 90.25 202 GLY A O 1
ATOM 1600 N N . ILE A 1 203 ? 25.924 8.219 -27.875 1.00 92.12 203 ILE A N 1
ATOM 1601 C CA . ILE A 1 203 ? 26.171 7.858 -26.480 1.00 92.12 203 ILE A CA 1
ATOM 1602 C C . ILE A 1 203 ? 24.821 7.985 -25.785 1.00 92.12 203 ILE A C 1
ATOM 1604 O O . ILE A 1 203 ? 24.126 8.981 -26.001 1.00 92.12 203 ILE A O 1
ATOM 1608 N N . GLU A 1 204 ? 24.420 6.960 -25.037 1.00 93.12 204 GLU A N 1
ATOM 1609 C CA . GLU A 1 204 ? 23.228 7.053 -24.194 1.00 93.12 204 GLU A CA 1
ATOM 1610 C C . GLU A 1 204 ? 23.439 8.156 -23.161 1.00 93.12 204 GLU A C 1
ATOM 1612 O O . GLU A 1 204 ? 24.494 8.244 -22.535 1.00 93.12 204 GLU A O 1
ATOM 1617 N N . GLY A 1 205 ? 22.453 9.041 -23.059 1.00 91.56 205 GLY A N 1
ATOM 1618 C CA . GLY A 1 205 ? 22.416 10.023 -21.991 1.00 91.56 205 GLY A CA 1
ATOM 1619 C C . GLY A 1 205 ? 21.772 9.428 -20.748 1.00 91.56 205 GLY A C 1
ATOM 1620 O O . GLY A 1 205 ? 21.285 8.300 -20.753 1.00 91.56 205 GLY A O 1
ATOM 1621 N N . GLU A 1 206 ? 21.688 10.243 -19.713 1.00 92.94 206 GLU A N 1
ATOM 1622 C CA . GLU A 1 206 ? 20.888 9.975 -18.525 1.00 92.94 206 GLU A CA 1
ATOM 1623 C C . GLU A 1 206 ? 19.809 11.055 -18.424 1.00 92.94 206 GLU A C 1
ATOM 1625 O O . GLU A 1 206 ? 20.027 12.207 -18.813 1.00 92.94 206 GLU A O 1
ATOM 1630 N N . LYS A 1 207 ? 18.627 10.678 -17.944 1.00 91.75 207 LYS A N 1
ATOM 1631 C CA . LYS A 1 207 ? 17.558 11.606 -17.577 1.00 91.75 207 LYS A CA 1
ATOM 1632 C C . LYS A 1 207 ? 17.147 11.344 -16.136 1.00 91.75 207 LYS A C 1
ATOM 1634 O O . LYS A 1 207 ? 17.071 10.198 -15.702 1.00 91.75 207 LYS A O 1
ATOM 1639 N N . GLU A 1 208 ? 16.858 12.413 -15.421 1.00 91.94 208 GLU A N 1
ATOM 1640 C CA . GLU A 1 208 ? 16.235 12.354 -14.108 1.00 91.94 208 GLU A CA 1
ATOM 1641 C C . GLU A 1 208 ? 14.717 12.272 -14.304 1.00 91.94 208 GLU A C 1
ATOM 1643 O O . GLU A 1 208 ? 14.159 13.062 -15.066 1.00 91.94 208 GLU A O 1
ATOM 1648 N N . VAL A 1 209 ? 14.065 11.293 -13.679 1.00 91.06 209 VAL A N 1
ATOM 1649 C CA . VAL A 1 209 ? 12.610 11.111 -13.734 1.00 91.06 209 VAL A CA 1
ATOM 1650 C C . VAL A 1 209 ? 12.078 11.033 -12.315 1.00 91.06 209 VAL A C 1
ATOM 1652 O O . VAL A 1 209 ? 12.522 10.191 -11.534 1.00 91.06 209 VAL A O 1
ATOM 1655 N N . THR A 1 210 ? 11.104 11.873 -11.984 1.00 90.69 210 THR A N 1
ATOM 1656 C CA . THR A 1 210 ? 10.415 11.797 -10.694 1.00 90.69 210 THR A CA 1
ATOM 1657 C C . THR A 1 210 ? 9.135 10.987 -10.838 1.00 90.69 210 THR A C 1
ATOM 1659 O O . THR A 1 210 ? 8.328 11.198 -11.747 1.00 90.69 210 THR A O 1
ATOM 1662 N N . TYR A 1 211 ? 8.935 10.066 -9.907 1.00 91.06 211 TYR A N 1
ATOM 1663 C CA . TYR A 1 211 ? 7.803 9.162 -9.830 1.00 91.06 211 TYR A CA 1
ATOM 1664 C C . TYR A 1 211 ? 6.971 9.439 -8.591 1.00 91.06 211 TYR A C 1
ATOM 1666 O O . TYR A 1 211 ? 7.523 9.520 -7.502 1.00 91.06 211 TYR A O 1
ATOM 1674 N N . THR A 1 212 ? 5.651 9.457 -8.741 1.00 92.88 212 THR A N 1
ATOM 1675 C CA . THR A 1 212 ? 4.717 9.296 -7.625 1.00 92.88 212 THR A CA 1
ATOM 1676 C C . THR A 1 212 ? 4.396 7.815 -7.475 1.00 92.88 212 THR A C 1
ATOM 1678 O O . THR A 1 212 ? 3.913 7.171 -8.418 1.00 92.88 212 THR A O 1
ATOM 1681 N N . ILE A 1 213 ? 4.678 7.270 -6.297 1.00 91.12 213 ILE A N 1
ATOM 1682 C CA . ILE A 1 213 ? 4.463 5.870 -5.955 1.00 91.12 213 ILE A CA 1
ATOM 1683 C C . ILE A 1 213 ? 3.383 5.798 -4.882 1.00 91.12 213 ILE A C 1
ATOM 1685 O O . ILE A 1 213 ? 3.485 6.435 -3.839 1.00 91.12 213 ILE A O 1
ATOM 1689 N N . GLN A 1 214 ? 2.353 5.001 -5.151 1.00 91.81 214 GLN A N 1
ATOM 1690 C CA . GLN A 1 214 ? 1.305 4.670 -4.198 1.00 91.81 214 GLN A CA 1
ATOM 1691 C C . GLN A 1 214 ? 1.468 3.211 -3.797 1.00 91.81 214 GLN A C 1
ATOM 1693 O O . GLN A 1 214 ? 1.410 2.322 -4.651 1.00 91.81 214 GLN A O 1
ATOM 1698 N N . ALA A 1 215 ? 1.646 2.970 -2.507 1.00 89.62 215 ALA A N 1
ATOM 1699 C CA . ALA A 1 215 ? 1.654 1.652 -1.908 1.00 89.62 215 ALA A CA 1
ATOM 1700 C C . ALA A 1 215 ? 0.412 1.466 -1.033 1.00 89.62 215 ALA A C 1
ATOM 1702 O O . ALA A 1 215 ? 0.002 2.389 -0.332 1.00 89.62 215 ALA A O 1
ATOM 1703 N N . ILE A 1 216 ? -0.180 0.276 -1.072 1.00 90.44 216 ILE A N 1
ATOM 1704 C CA . ILE A 1 216 ? -1.259 -0.123 -0.171 1.00 90.44 216 ILE A CA 1
ATOM 1705 C C . ILE A 1 216 ? -0.749 -1.298 0.647 1.00 90.44 216 ILE A C 1
ATOM 1707 O O . ILE A 1 216 ? -0.270 -2.282 0.081 1.00 90.44 216 ILE A O 1
ATOM 1711 N N . ASN A 1 217 ? -0.826 -1.186 1.974 1.00 88.00 217 ASN A N 1
ATOM 1712 C CA . ASN A 1 217 ? -0.373 -2.214 2.907 1.00 88.00 217 ASN A CA 1
ATOM 1713 C C . ASN A 1 217 ? 1.092 -2.616 2.663 1.00 88.00 217 ASN A C 1
ATOM 1715 O O . ASN A 1 217 ? 1.449 -3.789 2.680 1.00 88.00 217 ASN A O 1
ATOM 1719 N N . GLY A 1 218 ? 1.941 -1.644 2.334 1.00 82.38 218 GLY A N 1
ATOM 1720 C CA . GLY A 1 218 ? 3.347 -1.879 2.016 1.00 82.38 218 GLY A CA 1
ATOM 1721 C C . GLY A 1 218 ? 3.643 -2.436 0.616 1.00 82.38 218 GLY A C 1
ATOM 1722 O O . GLY A 1 218 ? 4.817 -2.554 0.269 1.00 82.38 218 GLY A O 1
ATOM 1723 N N . PHE A 1 219 ? 2.635 -2.730 -0.214 1.00 82.31 219 PHE A N 1
ATOM 1724 C CA . PHE A 1 219 ? 2.824 -3.220 -1.586 1.00 82.31 219 PHE A CA 1
ATOM 1725 C C . PHE A 1 219 ? 2.564 -2.115 -2.608 1.00 82.31 219 PHE A C 1
ATOM 1727 O O . PHE A 1 219 ? 1.554 -1.419 -2.532 1.00 82.31 219 PHE A O 1
ATOM 1734 N N . VAL A 1 220 ? 3.461 -1.950 -3.584 1.00 83.81 220 VAL A N 1
ATOM 1735 C CA . VAL A 1 220 ? 3.329 -0.905 -4.610 1.00 83.81 220 VAL A CA 1
ATOM 1736 C C . VAL A 1 220 ? 2.131 -1.195 -5.512 1.00 83.81 220 VAL A C 1
ATOM 1738 O O . VAL A 1 220 ? 2.118 -2.143 -6.294 1.00 83.81 220 VAL A O 1
ATOM 1741 N N . GLU A 1 221 ? 1.133 -0.319 -5.451 1.00 82.81 221 GLU A N 1
ATOM 1742 C CA . GLU A 1 221 ? -0.097 -0.434 -6.224 1.00 82.81 221 GLU A CA 1
ATOM 1743 C C . GLU A 1 221 ? -0.053 0.368 -7.530 1.00 82.81 221 GLU A C 1
ATOM 1745 O O . GLU A 1 221 ? -0.583 -0.059 -8.565 1.00 82.81 221 GLU A O 1
ATOM 1750 N N . LYS A 1 222 ? 0.616 1.524 -7.509 1.00 85.56 222 LYS A N 1
ATOM 1751 C CA . LYS A 1 222 ? 0.689 2.430 -8.656 1.00 85.56 222 LYS A CA 1
ATOM 1752 C C . LYS A 1 222 ? 2.025 3.166 -8.689 1.00 85.56 222 LYS A C 1
ATOM 1754 O O . LYS A 1 222 ? 2.502 3.637 -7.665 1.00 85.56 222 LYS A O 1
ATOM 1759 N N . LYS A 1 223 ? 2.588 3.317 -9.890 1.00 87.38 223 LYS A N 1
ATOM 1760 C CA . LYS A 1 223 ? 3.753 4.164 -10.180 1.00 87.38 223 LYS A CA 1
ATOM 1761 C C . LYS A 1 223 ? 3.407 5.074 -11.354 1.00 87.38 223 LYS A C 1
ATOM 1763 O O . LYS A 1 223 ? 3.032 4.578 -12.416 1.00 87.38 223 LYS A O 1
ATOM 1768 N N . THR A 1 224 ? 3.501 6.385 -11.159 1.00 89.75 224 THR A N 1
ATOM 1769 C CA . THR A 1 224 ? 3.136 7.397 -12.164 1.00 89.75 224 THR A CA 1
ATOM 1770 C C . THR A 1 224 ? 4.303 8.352 -12.370 1.00 89.75 224 THR A C 1
ATOM 1772 O O . THR A 1 224 ? 4.918 8.769 -11.396 1.00 89.75 224 THR A O 1
ATOM 1775 N N . VAL A 1 225 ? 4.626 8.688 -13.622 1.00 90.94 225 VAL A N 1
ATOM 1776 C CA . VAL A 1 225 ? 5.636 9.715 -13.927 1.00 90.94 225 VAL A CA 1
ATOM 1777 C C . VAL A 1 225 ? 5.059 11.081 -13.573 1.00 90.94 225 VAL A C 1
ATOM 1779 O O . VAL A 1 225 ? 3.981 11.428 -14.057 1.00 90.94 225 VAL A O 1
ATOM 1782 N N . LEU A 1 226 ? 5.780 11.834 -12.750 1.00 85.50 226 LEU A N 1
ATOM 1783 C CA . LEU A 1 226 ? 5.437 13.201 -12.381 1.00 85.50 226 LEU A CA 1
ATOM 1784 C C . LEU A 1 226 ? 6.115 14.214 -13.314 1.00 85.50 226 LEU A C 1
ATOM 1786 O O . LEU A 1 226 ? 5.447 15.114 -13.823 1.00 85.50 226 LEU A O 1
ATOM 1790 N N . LYS A 1 227 ? 7.427 14.064 -13.539 1.00 74.62 227 LYS A N 1
ATOM 1791 C CA . LYS A 1 227 ? 8.263 14.946 -14.371 1.00 74.62 227 LYS A CA 1
ATOM 1792 C C . LYS A 1 227 ? 9.505 14.224 -14.881 1.00 74.62 227 LYS A C 1
ATOM 1794 O O . LYS A 1 227 ? 9.976 13.307 -14.170 1.00 74.62 227 LYS A O 1
#

Secondary structure (DSSP, 8-state):
--------------------------PPP--EEEEEEEETTEEEEEES-HHHHHHHHHHHHHHTS-S---TT-EEEEEEESS-EEEEEEEE-GGGPPPHHHHHHHHH--SBPPEEEE--TT--HHHHHHHTT--HHHHHHH-TTSBTTB--TT-EEEEE--B-SSPEEEEEEEEEEEEEPPPP-----TTS-TT----SS----EEEEEEEEEEEETTEEEEEEE--

Sequence (227 aa):
MSKNNKLIIIAGVILLTVLVAFQVISAPPKEITAYQLTVDGKGIFTVEDQTELEKMLVEYKEEYMPREIPEDAQLVKVDFLQQVEVQEVSIKPEEMNTLTDAKDKLYTKKEEATVIEVQPGDVFSTLANKNGITVKEAIKLNPHLNPERIYPGDKIIISPFKPSLDVVVEYEQTAIEPAPFKTIRENDSSMLRSQSKIIKKGIEGEKEVTYTIQAINGFVEKKTVLK

Radius of gyration: 37.69 Å; chains: 1; bounding box: 112×46×123 Å

Foldseek 3Di:
DDDDDDDDDPPDPPPPPPPPPPPPPPPDADWDKWKFKDWLNHTQFIARDPVLVVVLVVVVLVQLAAPDDPPQKAWDDKDWPTDIDIDIDTDHPVRHDDPVVVCCSQQPWPFAWDKDFDDPPDQLQCVQVVLPHGSVVQCQQCVVDDNRDDDGRDIGTNGHTGGPIKIKTKIKDKDKDWADDDDDDDDDPVDDPPDDDDPDDDDTDIDIWMWIFMDISNTTDDIDTDD

pLDDT: mean 85.55, std 15.31, range [38.09, 97.5]